Protein AF-A0A7S3B3Y3-F1 (afdb_monomer)

Solvent-accessible surface area (backbone atoms only — not comparable to full-atom values): 16981 Å² total; per-residue (Å²): 129,80,77,69,71,70,54,58,62,55,64,38,61,23,46,42,43,47,91,40,49,42,79,81,58,58,95,93,49,47,36,9,44,46,66,38,26,28,42,36,36,50,81,61,64,91,85,60,56,62,47,51,30,31,33,44,78,19,32,28,33,70,32,47,51,99,89,41,97,67,47,60,90,54,45,80,53,66,42,62,32,43,36,29,51,76,45,92,80,49,47,39,26,46,29,38,27,54,82,91,48,96,58,39,74,45,38,26,43,34,38,39,54,77,47,30,38,38,39,36,69,73,48,96,60,84,52,62,56,35,23,35,34,24,41,31,83,87,32,81,86,70,80,76,82,79,77,87,80,87,72,83,81,87,83,79,87,86,92,87,83,89,86,85,92,74,95,72,83,81,73,51,80,64,49,60,53,53,52,55,52,52,51,53,52,51,52,53,54,51,51,55,52,54,47,68,78,52,65,77,76,76,82,79,72,85,76,76,86,73,89,75,92,80,82,91,80,88,84,81,89,84,89,79,86,85,80,83,92,78,82,78,83,73,79,81,75,83,81,62,53,91,53,56,45,82,44,67,41,89,90,77,69,47,67,35,37,37,26,78,80,79,74,47,75,40,76,64,85,70,125

Mean predicted aligned error: 20.2 Å

Nearest PDB structures (foldseek):
  5vtj-assembly1_A  TM=9.424E-01  e=1.433E-01  Homo sapiens
  4gwt-assembly1_A  TM=9.833E-01  e=1.759E-01  Homo sapiens
  4gwv-assembly1_A  TM=9.848E-01  e=2.053E-01  Homo sapiens
  6svc-assembly1_A  TM=8.187E-01  e=2.275E-01  Homo sapiens
  1sa8-assembly1_A  TM=4.800E-01  e=4.254E+00  Rattus norvegicus

Structure (mmCIF, N/CA/C/O backbone):
data_AF-A0A7S3B3Y3-F1
#
_entry.id   AF-A0A7S3B3Y3-F1
#
loop_
_atom_site.group_PDB
_atom_site.id
_atom_site.type_symbol
_atom_site.label_atom_id
_atom_site.label_alt_id
_atom_site.label_comp_id
_atom_site.label_asym_id
_atom_site.label_entity_id
_atom_site.label_seq_id
_atom_site.pdbx_PDB_ins_code
_atom_site.Cartn_x
_atom_site.Cartn_y
_atom_site.Cartn_z
_atom_site.occupancy
_atom_site.B_iso_or_equiv
_atom_site.auth_seq_id
_atom_site.auth_comp_id
_atom_site.auth_asym_id
_atom_site.auth_atom_id
_atom_site.pdbx_PDB_model_num
ATOM 1 N N . SER A 1 1 ? 15.094 8.188 -21.372 1.00 47.34 1 SER A N 1
ATOM 2 C CA . SER A 1 1 ? 14.672 7.808 -20.009 1.00 47.34 1 SER A CA 1
ATOM 3 C C . SER A 1 1 ? 13.640 6.704 -20.104 1.00 47.34 1 SER A C 1
ATOM 5 O O . SER A 1 1 ? 12.660 6.925 -20.812 1.00 47.34 1 SER A O 1
ATOM 7 N N . PRO A 1 2 ? 13.841 5.529 -19.482 1.00 38.31 2 PRO A N 1
ATOM 8 C CA . PRO A 1 2 ? 12.788 4.519 -19.430 1.00 38.31 2 PRO A CA 1
ATOM 9 C C . PRO A 1 2 ? 11.542 5.127 -18.764 1.00 38.31 2 PRO A C 1
ATOM 11 O O . PRO A 1 2 ? 11.695 5.970 -17.872 1.00 38.31 2 PRO A O 1
ATOM 14 N N . PRO A 1 3 ? 10.323 4.772 -19.207 1.00 39.88 3 PRO A N 1
ATOM 15 C CA . PRO A 1 3 ? 9.118 5.246 -18.546 1.00 39.88 3 PRO A CA 1
ATOM 16 C C . PRO A 1 3 ? 9.179 4.792 -17.080 1.00 39.88 3 PRO A C 1
ATOM 18 O O . PRO A 1 3 ? 9.488 3.622 -16.837 1.00 39.88 3 PRO A O 1
ATOM 21 N N . PRO A 1 4 ? 8.951 5.686 -16.101 1.00 50.69 4 PRO A N 1
ATOM 22 C CA . PRO A 1 4 ? 8.932 5.283 -14.704 1.00 50.69 4 PRO A CA 1
ATOM 23 C C . PRO A 1 4 ? 7.863 4.201 -14.557 1.00 50.69 4 PRO A C 1
ATOM 25 O O . PRO A 1 4 ? 6.697 4.429 -14.891 1.00 50.69 4 PRO A O 1
ATOM 28 N N . SER A 1 5 ? 8.274 3.005 -14.131 1.00 43.38 5 SER A N 1
ATOM 29 C CA . SER A 1 5 ? 7.338 1.921 -13.852 1.00 43.38 5 SER A CA 1
ATOM 30 C C . SER A 1 5 ? 6.277 2.444 -12.888 1.00 43.38 5 SER A C 1
ATOM 32 O O . SER A 1 5 ? 6.640 3.132 -11.926 1.00 43.38 5 SER A O 1
ATOM 34 N N . PRO A 1 6 ? 4.989 2.123 -13.066 1.00 51.75 6 PRO A N 1
ATOM 35 C CA . PRO A 1 6 ? 4.071 2.312 -11.960 1.00 51.75 6 PRO A CA 1
ATOM 36 C C . PRO A 1 6 ? 4.599 1.503 -10.759 1.00 51.75 6 PRO A C 1
ATOM 38 O O . PRO A 1 6 ? 4.941 0.331 -10.892 1.00 51.75 6 PRO A O 1
ATOM 41 N N . TYR A 1 7 ? 4.730 2.146 -9.594 1.00 62.62 7 TYR A N 1
ATOM 42 C CA . TYR A 1 7 ? 5.255 1.518 -8.366 1.00 62.62 7 TYR A CA 1
ATOM 43 C C . TYR A 1 7 ? 4.351 0.394 -7.826 1.00 62.62 7 TYR A C 1
ATOM 45 O O . TYR A 1 7 ? 4.759 -0.384 -6.966 1.00 62.62 7 TYR A O 1
ATOM 53 N N . VAL A 1 8 ? 3.118 0.310 -8.328 1.00 67.38 8 VAL A N 1
ATOM 54 C CA . VAL A 1 8 ? 2.130 -0.722 -8.003 1.00 67.38 8 VAL A CA 1
ATOM 55 C C . VAL A 1 8 ? 2.126 -1.743 -9.130 1.00 67.38 8 VAL A C 1
ATOM 57 O O . VAL A 1 8 ? 2.139 -1.356 -10.294 1.00 67.38 8 VAL A O 1
ATOM 60 N N . SER A 1 9 ? 2.079 -3.038 -8.818 1.00 70.50 9 SER A N 1
ATOM 61 C CA . SER A 1 9 ? 1.984 -4.072 -9.855 1.00 70.50 9 SER A CA 1
ATOM 62 C C . SER A 1 9 ? 0.734 -3.848 -10.714 1.00 70.50 9 SER A C 1
ATOM 64 O O . SER A 1 9 ? -0.320 -3.486 -10.189 1.00 70.50 9 SER A O 1
ATOM 66 N N . ASN A 1 10 ? 0.837 -4.064 -12.028 1.00 68.56 10 ASN A N 1
ATOM 67 C CA . ASN A 1 10 ? -0.290 -3.952 -12.963 1.00 68.56 10 ASN A CA 1
ATOM 68 C C . ASN A 1 10 ? -1.408 -4.974 -12.691 1.00 68.56 10 ASN A C 1
ATOM 70 O O . ASN A 1 10 ? -2.532 -4.772 -13.138 1.00 68.56 10 ASN A O 1
ATOM 74 N N . GLN A 1 11 ? -1.096 -6.031 -11.938 1.00 72.12 11 GLN A N 1
ATOM 75 C CA . GLN A 1 11 ? -2.020 -6.924 -11.244 1.00 72.12 11 GLN A CA 1
ATOM 76 C C . GLN A 1 11 ? -1.332 -7.373 -9.949 1.00 72.12 11 GLN A C 1
ATOM 78 O O . GLN A 1 11 ? -0.274 -8.004 -9.986 1.00 72.12 11 GLN A O 1
ATOM 83 N N . GLY A 1 12 ? -1.873 -6.998 -8.792 1.00 78.94 12 GLY A N 1
ATOM 84 C CA . GLY A 1 12 ? -1.250 -7.284 -7.501 1.00 78.94 12 GLY A CA 1
ATOM 85 C C . GLY A 1 12 ? -2.286 -7.564 -6.427 1.00 78.94 12 GLY A C 1
ATOM 86 O O . GLY A 1 12 ? -3.292 -6.862 -6.336 1.00 78.94 12 GLY A O 1
ATOM 87 N N . VAL A 1 13 ? -2.025 -8.589 -5.617 1.00 86.75 13 VAL A N 1
ATOM 88 C CA . VAL A 1 13 ? -2.801 -8.899 -4.414 1.00 86.75 13 VAL A CA 1
ATOM 89 C C . VAL A 1 13 ? -1.938 -8.547 -3.212 1.00 86.75 13 VAL A C 1
ATOM 91 O O . VAL A 1 13 ? -0.878 -9.136 -2.994 1.00 86.75 13 VAL A O 1
ATOM 94 N N . TYR A 1 14 ? -2.390 -7.561 -2.447 1.00 87.69 14 TYR A N 1
ATOM 95 C CA . TYR A 1 14 ? -1.692 -7.035 -1.284 1.00 87.69 14 TYR A CA 1
ATOM 96 C C . TYR A 1 14 ? -2.458 -7.456 -0.024 1.00 87.69 14 TYR A C 1
ATOM 98 O O . TYR A 1 14 ? -3.462 -6.819 0.307 1.00 87.69 14 TYR A O 1
ATOM 106 N N . PRO A 1 15 ? -2.056 -8.536 0.669 1.00 85.44 15 PRO A N 1
ATOM 107 C CA . PRO A 1 15 ? -2.672 -8.921 1.932 1.00 85.44 15 PRO A CA 1
ATOM 108 C C . PRO A 1 15 ? -2.541 -7.812 2.975 1.00 85.44 15 PRO A C 1
ATOM 110 O O . PRO A 1 15 ? -1.454 -7.278 3.209 1.00 85.44 15 PRO A O 1
ATOM 113 N N . LEU A 1 16 ? -3.666 -7.486 3.605 1.00 83.06 16 LEU A N 1
ATOM 114 C CA . LEU A 1 16 ? -3.734 -6.612 4.765 1.00 83.06 16 LEU A CA 1
ATOM 115 C C . LEU A 1 16 ? -3.377 -7.434 5.998 1.00 83.06 16 LEU A C 1
ATOM 117 O O . LEU A 1 16 ? -3.895 -8.533 6.197 1.00 83.06 16 LEU A O 1
ATOM 121 N N . THR A 1 17 ? -2.491 -6.898 6.830 1.00 71.69 17 THR A N 1
ATOM 122 C CA . THR A 1 17 ? -2.091 -7.555 8.077 1.00 71.69 17 THR A CA 1
ATOM 123 C C . THR A 1 17 ? -2.557 -6.732 9.265 1.00 71.69 17 THR A C 1
ATOM 125 O O . THR A 1 17 ? -2.334 -5.524 9.307 1.00 71.69 17 THR A O 1
ATOM 128 N N . ALA A 1 18 ? -3.165 -7.391 10.255 1.00 68.12 18 ALA A N 1
ATOM 129 C CA . ALA A 1 18 ? -3.589 -6.737 11.493 1.00 68.12 18 ALA A CA 1
ATOM 130 C C . ALA A 1 18 ? -2.407 -6.093 12.246 1.00 68.12 18 ALA A C 1
ATOM 132 O O . ALA A 1 18 ? -2.559 -5.054 12.878 1.00 68.12 18 ALA A O 1
ATOM 133 N N . ALA A 1 19 ? -1.205 -6.670 12.120 1.00 61.81 19 ALA A N 1
ATOM 134 C CA . ALA A 1 19 ? 0.025 -6.154 12.724 1.00 61.81 19 ALA A CA 1
ATOM 135 C C . ALA A 1 19 ? 0.481 -4.791 12.162 1.00 61.81 19 ALA A C 1
ATOM 137 O O . ALA A 1 19 ? 1.322 -4.137 12.770 1.00 61.81 19 ALA A O 1
ATOM 138 N N . GLY A 1 20 ? -0.047 -4.373 11.008 1.00 62.28 20 GLY A N 1
ATOM 139 C CA . GLY A 1 20 ? 0.267 -3.090 10.380 1.00 62.28 20 GLY A CA 1
ATOM 140 C C . GLY A 1 20 ? -0.744 -1.982 10.669 1.00 62.28 20 GLY A C 1
ATOM 141 O O . GLY A 1 20 ? -0.596 -0.906 10.095 1.00 62.28 20 GLY A O 1
ATOM 142 N N . ALA A 1 21 ? -1.774 -2.240 11.484 1.00 66.00 21 ALA A N 1
ATOM 143 C CA . ALA A 1 21 ? -2.800 -1.251 11.782 1.00 66.00 21 ALA A CA 1
ATOM 144 C C . ALA A 1 21 ? -2.287 -0.220 12.801 1.00 66.00 21 ALA A C 1
ATOM 146 O O . ALA A 1 21 ? -1.850 -0.585 13.893 1.00 66.00 21 ALA A O 1
ATOM 147 N N . VAL A 1 22 ? -2.350 1.065 12.452 1.00 67.75 22 VAL A N 1
ATOM 148 C CA . VAL A 1 22 ? -2.014 2.176 13.350 1.00 67.75 22 VAL A CA 1
ATOM 149 C C . VAL A 1 22 ? -3.267 3.015 13.560 1.00 67.75 22 VAL A C 1
ATOM 151 O O . VAL A 1 22 ? -3.862 3.515 12.607 1.00 67.75 22 VAL A O 1
ATOM 154 N N . ASP A 1 23 ? -3.676 3.168 14.818 1.00 69.00 23 ASP A N 1
ATOM 155 C CA . ASP A 1 23 ? -4.745 4.096 15.174 1.00 69.00 23 ASP A CA 1
ATOM 156 C C . ASP A 1 23 ? -4.170 5.511 15.289 1.00 69.00 23 ASP A C 1
ATOM 158 O O . ASP A 1 23 ? -3.481 5.846 16.253 1.00 69.00 23 ASP A O 1
ATOM 162 N N . THR A 1 24 ? -4.413 6.329 14.269 1.00 66.88 24 THR A N 1
ATOM 163 C CA . THR A 1 24 ? -4.098 7.766 14.259 1.00 66.88 24 THR A CA 1
ATOM 164 C C . THR A 1 24 ? -5.341 8.629 14.476 1.00 66.88 24 THR A C 1
ATOM 166 O O . THR A 1 24 ? -5.288 9.851 14.311 1.00 66.88 24 THR A O 1
ATOM 169 N N . SER A 1 25 ? -6.473 8.014 14.835 1.00 64.44 25 SER A N 1
ATOM 170 C CA . SER A 1 25 ? -7.719 8.733 15.063 1.00 64.44 25 SER A CA 1
ATOM 171 C C . SER A 1 25 ? -7.649 9.592 16.332 1.00 64.44 25 SER A C 1
ATOM 173 O O . SER A 1 25 ? -6.763 9.455 17.179 1.00 64.44 25 SER A O 1
ATOM 175 N N . ALA A 1 26 ? -8.563 10.559 16.440 1.00 63.16 26 ALA A N 1
ATOM 176 C CA . ALA A 1 26 ? -8.639 11.421 17.615 1.00 63.16 26 ALA A CA 1
ATOM 177 C C . ALA A 1 26 ? -8.901 10.579 18.882 1.00 63.16 26 ALA A C 1
ATOM 179 O O . ALA A 1 26 ? -9.607 9.580 18.789 1.00 63.16 26 ALA A O 1
ATOM 180 N N . PRO A 1 27 ? -8.442 10.999 20.075 1.00 60.72 27 PRO A N 1
ATOM 181 C CA . PRO A 1 27 ? -8.565 10.217 21.316 1.00 60.72 27 PRO A CA 1
ATOM 182 C C . PRO A 1 27 ? -10.008 9.897 21.748 1.00 60.72 27 PRO A C 1
ATOM 184 O O . PRO A 1 27 ? -10.220 9.043 22.604 1.00 60.72 27 PRO A O 1
ATOM 187 N N . GLU A 1 28 ? -11.005 10.568 21.167 1.00 62.44 28 GLU A N 1
ATOM 188 C CA . GLU A 1 28 ? -12.433 10.308 21.408 1.00 62.44 28 GLU A CA 1
ATOM 189 C C . GLU A 1 28 ? -13.064 9.342 20.388 1.00 62.44 28 GLU A C 1
ATOM 191 O O . GLU A 1 28 ? -14.261 9.056 20.434 1.00 62.44 28 GLU A O 1
ATOM 196 N N . SER A 1 29 ? -12.264 8.827 19.458 1.00 62.75 29 SER A N 1
ATOM 197 C CA . SER A 1 29 ? -12.644 7.848 18.444 1.00 62.75 29 SER A CA 1
ATOM 198 C C . SER A 1 29 ? -11.685 6.663 18.491 1.00 62.75 29 SER A C 1
ATOM 200 O O . SER A 1 29 ? -10.529 6.804 18.861 1.00 62.75 29 SER A O 1
ATOM 202 N N . THR A 1 30 ? -12.179 5.481 18.142 1.00 67.56 30 THR A N 1
ATOM 203 C CA . THR A 1 30 ? -11.339 4.297 17.935 1.00 67.56 30 THR A CA 1
ATOM 204 C C . THR A 1 30 ? -11.633 3.813 16.530 1.00 67.56 30 THR A C 1
ATOM 206 O O . THR A 1 30 ? -12.791 3.515 16.215 1.00 67.56 30 THR A O 1
ATOM 209 N N . CYS A 1 31 ? -10.616 3.794 15.673 1.00 74.75 31 CYS A N 1
ATOM 210 C CA . CYS A 1 31 ? -10.763 3.308 14.306 1.00 74.75 31 CYS A CA 1
ATOM 211 C C . CYS A 1 31 ? -11.026 1.790 14.287 1.00 74.75 31 CYS A C 1
ATOM 213 O O . CYS A 1 31 ? -10.658 1.063 15.213 1.00 74.75 31 CYS A O 1
ATOM 215 N N . CYS A 1 32 ? -11.662 1.276 13.230 1.00 77.94 32 CYS A N 1
ATOM 216 C CA . CYS A 1 32 ? -11.808 -0.166 13.054 1.00 77.94 32 CYS A CA 1
ATOM 217 C C . CYS A 1 32 ? -10.457 -0.776 12.684 1.00 77.94 32 CYS A C 1
ATOM 219 O O . CYS A 1 32 ? -9.898 -0.485 11.620 1.00 77.94 32 CYS A O 1
ATOM 221 N N . SER A 1 33 ? -9.970 -1.685 13.522 1.00 78.25 33 SER A N 1
ATOM 222 C CA . SER A 1 33 ? -8.775 -2.458 13.204 1.00 78.25 33 SER A CA 1
ATOM 223 C C . SER A 1 33 ? -9.095 -3.458 12.099 1.00 78.25 33 SER A C 1
ATOM 225 O O . SER A 1 33 ? -10.038 -4.245 12.222 1.00 78.25 33 SER A O 1
ATOM 227 N N . LEU A 1 34 ? -8.304 -3.433 11.026 1.00 81.81 34 LEU A N 1
ATOM 228 C CA . LEU A 1 34 ? -8.335 -4.455 9.982 1.00 81.81 34 LEU A CA 1
ATOM 229 C C . LEU A 1 34 ? -7.966 -5.811 10.586 1.00 81.81 34 LEU A C 1
ATOM 231 O O . LEU A 1 34 ? -6.856 -5.997 11.081 1.00 81.81 34 LEU A O 1
ATOM 235 N N . THR A 1 35 ? -8.890 -6.763 10.527 1.00 81.75 35 THR A N 1
ATOM 236 C CA . THR A 1 35 ? -8.670 -8.129 11.010 1.00 81.75 35 THR A CA 1
ATOM 237 C C . THR A 1 35 ? -8.107 -9.008 9.896 1.00 81.75 35 THR A C 1
ATOM 239 O O . THR A 1 35 ? -7.177 -9.780 10.123 1.00 81.75 35 THR A O 1
ATOM 242 N N . SER A 1 36 ? -8.638 -8.871 8.681 1.00 85.62 36 SER A N 1
ATOM 243 C CA . SER A 1 36 ? -8.203 -9.613 7.495 1.00 85.62 36 SER A CA 1
ATOM 244 C C . SER A 1 36 ? -8.521 -8.837 6.224 1.00 85.62 36 SER A C 1
ATOM 246 O O . SER A 1 36 ? -9.307 -7.890 6.251 1.00 85.62 36 SER A O 1
ATOM 248 N N . GLY A 1 37 ? -7.957 -9.276 5.101 1.00 87.62 37 GLY A N 1
ATOM 249 C CA . GLY A 1 37 ? -8.374 -8.846 3.772 1.00 87.62 37 GLY A CA 1
ATOM 250 C C . GLY A 1 37 ? -7.226 -8.749 2.792 1.00 87.62 37 GLY A C 1
ATOM 251 O O . GLY A 1 37 ? -6.059 -8.906 3.144 1.00 87.62 37 GLY A O 1
ATOM 252 N N . THR A 1 38 ? -7.562 -8.449 1.547 1.00 89.00 38 THR A N 1
ATOM 253 C CA . THR A 1 38 ? -6.586 -8.135 0.509 1.00 89.00 38 THR A CA 1
ATOM 254 C C . THR A 1 38 ? -7.015 -6.885 -0.243 1.00 89.00 38 THR A C 1
ATOM 256 O O . THR A 1 38 ? -8.205 -6.647 -0.455 1.00 89.00 38 THR A O 1
ATOM 259 N N . VAL A 1 39 ? -6.041 -6.075 -0.649 1.00 89.94 39 VAL A N 1
ATOM 260 C CA . VAL A 1 39 ? -6.236 -5.065 -1.687 1.00 89.94 39 VAL A CA 1
ATOM 261 C C . VAL A 1 39 ? -5.851 -5.715 -3.006 1.00 89.94 39 VAL A C 1
ATOM 263 O O . VAL A 1 39 ? -4.680 -6.019 -3.239 1.00 89.94 39 VAL A O 1
ATOM 266 N N . GLN A 1 40 ? -6.837 -5.952 -3.858 1.00 91.31 40 GLN A N 1
ATOM 267 C CA . GLN A 1 40 ? -6.645 -6.452 -5.209 1.00 91.31 40 GLN A CA 1
ATOM 268 C C . GLN A 1 40 ? -6.642 -5.274 -6.177 1.00 91.31 40 GLN A C 1
ATOM 270 O O . GLN A 1 40 ? -7.624 -4.545 -6.275 1.00 91.31 40 GLN A O 1
ATOM 275 N N . VAL A 1 41 ? -5.539 -5.079 -6.891 1.00 90.00 41 VAL A N 1
ATOM 276 C CA . VAL A 1 41 ? -5.434 -4.059 -7.940 1.00 90.00 41 VAL A CA 1
ATOM 277 C C . VAL A 1 41 ? -5.892 -4.675 -9.259 1.00 90.00 41 VAL A C 1
ATOM 279 O O . VAL A 1 41 ? -5.339 -5.692 -9.687 1.00 90.00 41 VAL A O 1
ATOM 282 N N . ASP A 1 42 ? -6.913 -4.079 -9.879 1.00 88.56 42 ASP A N 1
ATOM 283 C CA . ASP A 1 42 ? -7.442 -4.530 -11.167 1.00 88.56 42 ASP A CA 1
ATOM 284 C C . ASP A 1 42 ? -6.426 -4.243 -12.286 1.00 88.56 42 ASP A C 1
ATOM 286 O O . ASP A 1 42 ? -5.577 -3.359 -12.170 1.00 88.56 42 ASP A O 1
ATOM 290 N N . ALA A 1 43 ? -6.525 -4.980 -13.396 1.00 85.56 43 ALA A N 1
ATOM 291 C CA . ALA A 1 43 ? -5.662 -4.760 -14.554 1.00 85.56 43 ALA A CA 1
ATOM 292 C C . ALA A 1 43 ? -5.787 -3.320 -15.074 1.00 85.56 43 ALA A C 1
ATOM 294 O O . ALA A 1 43 ? -6.895 -2.834 -15.308 1.00 85.56 43 ALA A O 1
ATOM 295 N N . TYR A 1 44 ? -4.658 -2.659 -15.324 1.00 84.56 44 TYR A N 1
ATOM 296 C CA . TYR A 1 44 ? -4.635 -1.317 -15.901 1.00 84.56 44 TYR A CA 1
ATOM 297 C C . TYR A 1 44 ? -3.515 -1.154 -16.939 1.00 84.56 44 TYR A C 1
ATOM 299 O O . TYR A 1 44 ? -2.541 -1.908 -16.969 1.00 84.56 44 TYR A O 1
ATOM 307 N N . MET A 1 45 ? -3.660 -0.162 -17.822 1.00 81.69 45 MET A N 1
ATOM 308 C CA . MET A 1 45 ? -2.653 0.162 -18.839 1.00 81.69 45 MET A CA 1
ATOM 309 C C . MET A 1 45 ? -1.481 0.930 -18.217 1.00 81.69 45 MET A C 1
ATOM 311 O O . MET A 1 45 ? -1.701 1.872 -17.455 1.00 81.69 45 MET A O 1
ATOM 315 N N . MET A 1 46 ? -0.237 0.585 -18.568 1.00 77.75 46 MET A N 1
ATOM 316 C CA . MET A 1 46 ? 0.934 1.327 -18.080 1.00 77.75 46 MET A CA 1
ATOM 317 C C . MET A 1 46 ? 0.806 2.829 -18.372 1.00 77.75 46 MET A C 1
ATOM 319 O O . MET A 1 46 ? 0.455 3.228 -19.480 1.00 77.75 46 MET A O 1
ATOM 323 N N . GLY A 1 47 ? 1.099 3.655 -17.365 1.00 76.00 47 GLY A N 1
ATOM 324 C CA . GLY A 1 47 ? 0.959 5.113 -17.442 1.00 76.00 47 GLY A CA 1
ATOM 325 C C . GLY A 1 47 ? -0.427 5.654 -17.064 1.00 76.00 47 GLY A C 1
ATOM 326 O O . GLY A 1 47 ? -0.608 6.875 -17.067 1.00 76.00 47 GLY A O 1
ATOM 327 N N . ALA A 1 48 ? -1.389 4.793 -16.707 1.00 82.50 48 ALA A N 1
ATOM 328 C CA . ALA A 1 48 ? -2.678 5.228 -16.176 1.00 82.50 48 ALA A CA 1
ATOM 329 C C . ALA A 1 48 ? -2.497 6.087 -14.913 1.00 82.50 48 ALA A C 1
ATOM 331 O O . ALA A 1 48 ? -1.828 5.687 -13.962 1.00 82.50 48 ALA A O 1
ATOM 332 N N . GLN A 1 49 ? -3.117 7.270 -14.905 1.00 86.44 49 GLN A N 1
ATOM 333 C CA . GLN A 1 49 ? -3.120 8.166 -13.741 1.00 86.44 49 GLN A CA 1
ATOM 334 C C . GLN A 1 49 ? -4.128 7.730 -12.678 1.00 86.44 49 GLN A C 1
ATOM 336 O O . GLN A 1 49 ? -3.970 8.054 -11.506 1.00 86.44 49 GLN A O 1
ATOM 341 N N . THR A 1 50 ? -5.145 6.976 -13.087 1.00 89.50 50 THR A N 1
ATOM 342 C CA . THR A 1 50 ? -6.184 6.447 -12.212 1.00 89.50 50 THR A CA 1
ATOM 343 C C . THR A 1 50 ? -6.293 4.949 -12.435 1.00 89.50 50 THR A C 1
ATOM 345 O O . THR A 1 50 ? -6.398 4.494 -13.574 1.00 89.50 50 THR A O 1
ATOM 348 N N . ILE A 1 51 ? -6.275 4.192 -11.344 1.00 90.19 51 ILE A N 1
ATOM 349 C CA . ILE A 1 51 ? -6.417 2.739 -11.327 1.00 90.19 51 ILE A CA 1
ATOM 350 C C . ILE A 1 51 ? -7.535 2.355 -10.360 1.00 90.19 51 ILE A C 1
ATOM 352 O O . ILE A 1 51 ? -7.839 3.081 -9.410 1.00 90.19 51 ILE A O 1
ATOM 356 N N . THR A 1 52 ? -8.162 1.212 -10.614 1.00 90.25 52 THR A N 1
ATOM 357 C CA . THR A 1 52 ? -9.187 0.664 -9.721 1.00 90.25 52 THR A CA 1
ATOM 358 C C . THR A 1 52 ? -8.574 -0.459 -8.898 1.00 90.25 52 THR A C 1
ATOM 360 O O . THR A 1 52 ? -7.864 -1.313 -9.424 1.00 90.25 52 THR A O 1
ATOM 363 N N . ALA A 1 53 ? -8.842 -0.445 -7.601 1.00 91.56 53 ALA A N 1
ATOM 364 C CA . ALA A 1 53 ? -8.541 -1.527 -6.685 1.00 91.56 53 ALA A CA 1
ATOM 365 C C . ALA A 1 5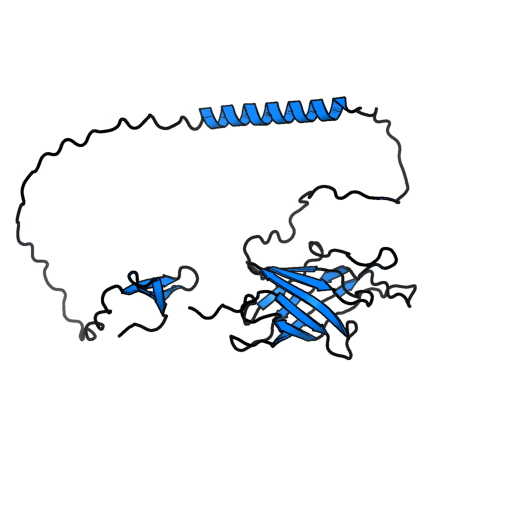3 ? -9.821 -1.957 -5.963 1.00 91.56 53 ALA A C 1
ATOM 367 O O . ALA A 1 53 ? -10.845 -1.273 -5.996 1.00 91.56 53 ALA A O 1
ATOM 368 N N . ARG A 1 54 ? -9.782 -3.114 -5.315 1.00 90.81 54 ARG A N 1
ATOM 369 C CA . ARG A 1 54 ? -10.898 -3.681 -4.564 1.00 90.81 54 ARG A CA 1
ATOM 370 C C . ARG A 1 54 ? -10.386 -4.213 -3.247 1.00 90.81 54 ARG A C 1
ATOM 372 O O . ARG A 1 54 ? -9.344 -4.860 -3.198 1.00 90.81 54 ARG A O 1
ATOM 379 N N . LEU A 1 55 ? -11.142 -3.959 -2.192 1.00 89.62 55 LEU A N 1
ATOM 380 C CA . LEU A 1 55 ? -10.986 -4.692 -0.949 1.00 89.62 55 LEU A CA 1
ATOM 381 C C . LEU A 1 55 ? -11.736 -6.017 -1.092 1.00 89.62 55 LEU A C 1
ATOM 383 O O . LEU A 1 55 ? -12.920 -6.022 -1.428 1.00 89.62 55 LEU A O 1
ATOM 387 N N . VAL A 1 56 ? -11.031 -7.128 -0.890 1.00 90.25 56 VAL A N 1
ATOM 388 C CA . VAL A 1 56 ? -11.570 -8.488 -1.013 1.00 90.25 56 VAL A CA 1
ATOM 389 C C . VAL A 1 56 ? -11.348 -9.229 0.295 1.00 90.25 56 VAL A C 1
ATOM 391 O O . VAL A 1 56 ? -10.248 -9.195 0.854 1.00 90.25 56 VAL A O 1
ATOM 394 N N . ASP A 1 57 ? -12.415 -9.856 0.789 1.00 89.69 57 ASP A N 1
ATOM 395 C CA . ASP A 1 57 ? -12.505 -10.522 2.094 1.00 89.69 57 ASP A CA 1
ATOM 396 C C . ASP A 1 57 ? -11.968 -9.666 3.250 1.00 89.69 57 ASP A C 1
ATOM 398 O O . ASP A 1 57 ? -11.393 -10.153 4.231 1.00 89.69 57 ASP A O 1
ATOM 402 N N . ALA A 1 58 ? -12.150 -8.352 3.108 1.00 87.62 58 ALA A N 1
ATOM 403 C CA . ALA A 1 58 ? -11.687 -7.375 4.065 1.00 87.62 58 ALA A CA 1
ATOM 404 C C . ALA A 1 58 ? -12.681 -7.286 5.216 1.00 87.62 58 ALA A C 1
ATOM 406 O O . ALA A 1 58 ? -13.861 -6.988 5.016 1.00 87.62 58 ALA A O 1
ATOM 407 N N . THR A 1 59 ? -12.199 -7.549 6.425 1.00 86.56 59 THR A N 1
ATOM 408 C CA . THR A 1 59 ? -12.992 -7.449 7.646 1.00 86.56 59 THR A CA 1
ATOM 409 C C . THR A 1 59 ? -12.306 -6.513 8.619 1.00 86.56 59 THR A C 1
ATOM 411 O O . THR A 1 59 ? -11.079 -6.509 8.743 1.00 86.56 59 THR A O 1
ATOM 414 N N . ALA A 1 60 ? -13.099 -5.702 9.306 1.00 82.62 60 ALA A N 1
ATOM 415 C CA . ALA A 1 60 ? -12.610 -4.883 10.399 1.00 82.62 60 ALA A CA 1
ATOM 416 C C . ALA A 1 60 ? -13.509 -5.031 11.621 1.00 82.62 60 ALA A C 1
ATOM 418 O O . ALA A 1 60 ? -14.711 -5.266 11.506 1.00 82.62 60 ALA A O 1
ATOM 419 N N . SER A 1 61 ? -12.910 -4.912 12.799 1.00 79.19 61 SER A N 1
ATOM 420 C CA . SER A 1 61 ? -13.581 -5.094 14.086 1.00 79.19 61 SER A CA 1
ATOM 421 C C . SER A 1 61 ? -13.277 -3.924 15.023 1.00 79.19 61 SER A C 1
ATOM 423 O O . SER A 1 61 ? -12.373 -3.127 14.767 1.00 79.19 61 SER A O 1
ATOM 425 N N . GLY A 1 62 ? -14.071 -3.779 16.088 1.00 72.44 62 GLY A N 1
ATOM 426 C CA . GLY A 1 62 ? -13.894 -2.698 17.070 1.00 72.44 62 GLY A CA 1
ATOM 427 C C . GLY A 1 62 ? -14.347 -1.310 16.598 1.00 72.44 62 GLY A C 1
ATOM 428 O O . GLY A 1 62 ? -13.970 -0.307 17.191 1.00 72.44 62 GLY A O 1
ATOM 429 N N . CYS A 1 63 ? -15.170 -1.243 15.551 1.00 67.06 63 CYS A N 1
ATOM 430 C CA . CYS A 1 63 ? -15.627 -0.006 14.921 1.00 67.06 63 CYS A CA 1
ATOM 431 C C . CYS A 1 63 ? -16.472 0.896 15.829 1.00 67.06 63 CYS A C 1
ATOM 433 O O . CYS A 1 63 ? -17.635 0.583 16.063 1.00 67.06 63 CYS A O 1
ATOM 435 N N . ARG A 1 64 ? -15.987 2.069 16.250 1.00 58.94 64 ARG A N 1
ATOM 436 C CA . ARG A 1 64 ? -16.856 3.087 16.869 1.00 58.94 64 ARG A CA 1
ATOM 437 C C . ARG A 1 64 ? -17.174 4.198 15.875 1.00 58.94 64 ARG A C 1
ATOM 439 O O . ARG A 1 64 ? -16.304 4.975 15.512 1.00 58.94 64 ARG A O 1
ATOM 446 N N . THR A 1 65 ? -18.436 4.306 15.465 1.00 53.94 65 THR A N 1
ATOM 447 C CA . THR A 1 65 ? -18.940 5.526 14.813 1.00 53.94 65 THR A CA 1
ATOM 448 C C . THR A 1 65 ? -19.459 6.477 15.889 1.00 53.94 65 THR A C 1
ATOM 450 O O . THR A 1 65 ? -20.159 6.021 16.791 1.00 53.94 65 THR A O 1
ATOM 453 N N . THR A 1 66 ? -19.205 7.784 15.782 1.00 50.53 66 THR A N 1
ATOM 454 C CA . THR A 1 66 ? -19.698 8.824 16.717 1.00 50.53 66 THR A CA 1
ATOM 455 C C . THR A 1 66 ? -21.186 8.777 17.045 1.00 50.53 66 THR A C 1
ATOM 457 O O . THR A 1 66 ? -21.598 9.301 18.075 1.00 50.53 66 THR A O 1
ATOM 460 N N . THR A 1 67 ? -22.008 8.176 16.190 1.00 52.12 67 THR A N 1
ATOM 461 C CA . THR A 1 67 ? -23.463 8.102 16.358 1.00 52.12 67 THR A CA 1
ATOM 462 C C . THR A 1 67 ? -23.968 6.774 16.923 1.00 52.12 67 THR A C 1
ATOM 464 O O . THR A 1 67 ? -25.152 6.683 17.242 1.00 52.12 67 THR A O 1
ATOM 467 N N . ALA A 1 68 ? -23.112 5.759 17.091 1.00 46.31 68 ALA A N 1
ATOM 468 C CA . ALA A 1 68 ? -23.511 4.443 17.592 1.00 46.31 68 ALA A CA 1
ATOM 469 C C . ALA A 1 68 ? -22.685 4.059 18.835 1.00 46.31 68 ALA A C 1
ATOM 471 O O . ALA A 1 68 ? -21.485 3.805 18.719 1.00 46.31 68 ALA A O 1
ATOM 472 N N . PRO A 1 69 ? -23.299 3.980 20.033 1.00 52.41 69 PRO A N 1
ATOM 473 C CA . PRO A 1 69 ? -22.597 3.598 21.263 1.00 52.41 69 PRO A CA 1
ATOM 474 C C . PRO A 1 69 ? -22.150 2.128 21.265 1.00 52.41 69 PRO A C 1
ATOM 476 O O . PRO A 1 69 ? -21.312 1.733 22.076 1.00 52.41 69 PRO A O 1
ATOM 479 N N . THR A 1 70 ? -22.699 1.314 20.363 1.00 50.97 70 THR A N 1
ATOM 480 C CA . THR A 1 70 ? -22.395 -0.108 20.216 1.00 50.97 70 THR A CA 1
ATOM 481 C C . THR A 1 70 ? -21.761 -0.325 18.849 1.00 50.97 70 THR A C 1
ATOM 483 O O . THR A 1 70 ? -22.416 -0.190 17.817 1.00 50.97 70 THR A O 1
ATOM 486 N N . ALA A 1 71 ? -20.462 -0.613 18.854 1.00 53.34 71 ALA A N 1
ATOM 487 C CA . ALA A 1 71 ? -19.723 -1.009 17.667 1.00 53.34 71 ALA A CA 1
ATOM 488 C C . ALA A 1 71 ? -20.366 -2.262 17.044 1.00 53.34 71 ALA A C 1
ATOM 490 O O . ALA A 1 71 ? -20.634 -3.204 17.793 1.00 53.34 71 ALA A O 1
ATOM 491 N N . PRO A 1 72 ? -20.616 -2.323 15.724 1.00 57.03 72 PRO A N 1
ATOM 492 C CA . PRO A 1 72 ? -21.039 -3.567 15.092 1.00 57.03 72 PRO A CA 1
ATOM 493 C C . PRO A 1 72 ? -19.991 -4.671 15.303 1.00 57.03 72 PRO A C 1
ATOM 495 O O . PRO A 1 72 ? -18.781 -4.432 15.221 1.00 57.03 72 PRO A O 1
ATOM 498 N N . GLU A 1 73 ? -20.473 -5.888 15.567 1.00 67.12 73 GLU A N 1
ATOM 499 C CA . GLU A 1 73 ? -19.676 -7.112 15.658 1.00 67.12 73 GLU A CA 1
ATOM 500 C C . GLU A 1 73 ? -19.127 -7.463 14.271 1.00 67.12 73 GLU A C 1
ATOM 502 O O . GLU A 1 73 ? -19.692 -8.265 13.543 1.00 67.12 73 GLU A O 1
ATOM 507 N N . THR A 1 74 ? -18.001 -6.857 13.901 1.00 74.69 74 THR A N 1
ATOM 508 C CA . THR A 1 74 ? -17.311 -7.075 12.619 1.00 74.69 74 THR A CA 1
ATOM 509 C C . THR A 1 74 ? -18.049 -6.503 11.404 1.00 74.69 74 THR A C 1
ATOM 511 O O . THR A 1 74 ? -19.235 -6.723 11.179 1.00 74.69 74 THR A O 1
ATOM 514 N N . VAL A 1 75 ? -17.320 -5.770 10.566 1.00 81.31 75 VAL A N 1
ATOM 515 C CA . VAL A 1 75 ? -17.850 -5.161 9.346 1.00 81.31 75 VAL A CA 1
ATOM 516 C C . VAL A 1 75 ? -17.076 -5.675 8.137 1.00 81.31 75 VAL A C 1
ATOM 518 O O . VAL A 1 75 ? -15.845 -5.689 8.142 1.00 81.31 75 VAL A O 1
ATOM 521 N N . SER A 1 76 ? -17.799 -6.087 7.092 1.00 85.38 76 SER A N 1
ATOM 522 C CA . SER A 1 76 ? -17.206 -6.432 5.797 1.00 85.38 76 SER A CA 1
ATOM 523 C C . SER A 1 76 ? -16.992 -5.175 4.955 1.00 85.38 76 SER A C 1
ATOM 525 O O . SER A 1 76 ? -17.918 -4.398 4.734 1.00 85.38 76 SER A O 1
ATOM 527 N N . LEU A 1 77 ? -15.766 -4.998 4.467 1.00 85.31 77 LEU A N 1
ATOM 528 C CA . LEU A 1 77 ? -15.288 -3.842 3.705 1.00 85.31 77 LEU A CA 1
ATOM 529 C C . LEU A 1 77 ? -15.138 -4.156 2.211 1.00 85.31 77 LEU A C 1
ATOM 531 O O . LEU A 1 77 ? -14.355 -3.505 1.524 1.00 85.31 77 LEU A O 1
ATOM 535 N N . ASN A 1 78 ? -15.867 -5.150 1.702 1.00 88.19 78 ASN A N 1
ATOM 536 C CA . ASN A 1 78 ? -15.758 -5.625 0.322 1.00 88.19 78 ASN A CA 1
ATOM 537 C C . ASN A 1 78 ? -16.339 -4.614 -0.680 1.00 88.19 78 ASN A C 1
ATOM 539 O O . ASN A 1 78 ? -17.481 -4.738 -1.122 1.00 88.19 78 ASN A O 1
ATOM 543 N N . GLN A 1 79 ? -15.561 -3.589 -1.026 1.00 88.31 79 GLN A N 1
ATOM 544 C CA . GLN A 1 79 ? -15.991 -2.486 -1.885 1.00 88.31 79 GLN A CA 1
ATOM 545 C C . GLN A 1 79 ? -14.849 -1.990 -2.794 1.00 88.31 79 GLN A C 1
ATOM 547 O O . GLN A 1 79 ? -13.669 -2.190 -2.481 1.00 88.31 79 GLN A O 1
ATOM 552 N N . PRO A 1 80 ? -15.177 -1.361 -3.938 1.00 89.56 80 PRO A N 1
ATOM 553 C CA . PRO A 1 80 ? -14.175 -0.792 -4.831 1.00 89.56 80 PRO A CA 1
ATOM 554 C C . PRO A 1 80 ? -13.477 0.426 -4.212 1.00 89.56 80 PRO A C 1
ATOM 556 O O . PRO A 1 80 ? -14.027 1.130 -3.366 1.00 89.56 80 PRO A O 1
ATOM 559 N N . LEU A 1 81 ? -12.269 0.688 -4.695 1.00 89.56 81 LEU A N 1
ATOM 560 C CA . LEU A 1 81 ? -11.413 1.803 -4.327 1.00 89.56 81 LEU A CA 1
ATOM 561 C C . LEU A 1 81 ? -10.819 2.408 -5.601 1.00 89.56 81 LEU A C 1
ATOM 563 O O . LEU A 1 81 ? -10.146 1.723 -6.369 1.00 89.56 81 LEU A O 1
ATOM 567 N N . THR A 1 82 ? -11.034 3.700 -5.820 1.00 90.94 82 THR A N 1
ATOM 568 C CA . THR A 1 82 ? -10.434 4.409 -6.953 1.00 90.94 82 THR A CA 1
ATOM 569 C C . THR A 1 82 ? -9.152 5.077 -6.488 1.00 90.94 82 THR A C 1
ATOM 571 O O . THR A 1 82 ? -9.214 5.975 -5.656 1.00 90.94 82 THR A O 1
ATOM 574 N N . MET A 1 83 ? -8.003 4.669 -7.024 1.00 89.88 83 MET A N 1
ATOM 575 C CA . MET A 1 83 ? -6.689 5.224 -6.689 1.00 89.88 83 MET A CA 1
ATOM 576 C C . MET A 1 83 ? -6.204 6.139 -7.814 1.00 89.88 83 MET A C 1
ATOM 578 O O . MET A 1 83 ? -6.143 5.728 -8.968 1.00 89.88 83 MET A O 1
ATOM 582 N N . THR A 1 84 ? -5.826 7.370 -7.487 1.00 90.50 84 THR A N 1
ATOM 583 C CA . THR A 1 84 ? -5.343 8.373 -8.446 1.00 90.50 84 THR A CA 1
ATOM 584 C C . THR A 1 84 ? -3.952 8.844 -8.054 1.00 90.50 84 THR A C 1
ATOM 586 O O . THR A 1 84 ? -3.743 9.242 -6.912 1.00 90.50 84 THR A O 1
ATOM 589 N N . LEU A 1 85 ? -2.999 8.812 -8.984 1.00 87.25 85 LEU A N 1
ATOM 590 C CA . LEU A 1 85 ? -1.641 9.312 -8.778 1.00 87.25 85 LEU A CA 1
ATOM 591 C C . LEU A 1 85 ? -1.657 10.794 -8.399 1.00 87.25 85 LEU A C 1
ATOM 593 O O . LEU A 1 85 ? -2.329 11.606 -9.031 1.00 87.25 85 LEU A O 1
ATOM 597 N N . THR A 1 86 ? -0.867 11.163 -7.392 1.00 85.00 86 THR A N 1
ATOM 598 C CA . THR A 1 86 ? -0.733 12.573 -6.992 1.00 85.00 86 THR A CA 1
ATOM 599 C C . THR A 1 86 ? 0.116 13.376 -7.974 1.00 85.00 86 THR A C 1
ATOM 601 O O . THR A 1 86 ? -0.016 14.593 -8.053 1.00 85.00 86 THR A O 1
ATOM 604 N N . ALA A 1 87 ? 1.022 12.705 -8.689 1.00 81.12 87 ALA A N 1
ATOM 605 C CA . ALA A 1 87 ? 1.846 13.264 -9.751 1.00 81.12 87 ALA A CA 1
ATOM 606 C C . ALA A 1 87 ? 2.365 12.132 -10.651 1.00 81.12 87 ALA A C 1
ATOM 608 O O . ALA A 1 87 ? 2.599 11.015 -10.184 1.00 81.12 87 ALA A O 1
ATOM 609 N N . ALA A 1 88 ? 2.593 12.420 -11.933 1.00 72.38 88 ALA A N 1
ATOM 610 C CA . ALA A 1 88 ? 3.169 11.446 -12.853 1.00 72.38 88 ALA A CA 1
ATOM 611 C C . ALA A 1 88 ? 4.565 11.001 -12.374 1.00 72.38 88 ALA A C 1
ATOM 613 O O . ALA A 1 88 ? 5.409 11.830 -12.039 1.00 72.38 88 ALA A O 1
ATOM 614 N N . GLY A 1 89 ? 4.801 9.687 -12.336 1.00 70.00 89 GLY A N 1
ATOM 615 C CA . GLY A 1 89 ? 6.055 9.109 -11.841 1.00 70.00 89 GLY A CA 1
ATOM 616 C C . GLY A 1 89 ? 6.206 9.108 -10.314 1.00 70.00 89 GLY A C 1
ATOM 617 O O . GLY A 1 89 ? 7.266 8.718 -9.826 1.00 70.00 89 GLY A O 1
ATOM 618 N N . SER A 1 90 ? 5.182 9.519 -9.554 1.00 80.44 90 SER A N 1
ATOM 619 C CA . SER A 1 90 ? 5.175 9.369 -8.098 1.00 80.44 90 SER A CA 1
ATOM 620 C C . SER A 1 90 ? 4.801 7.943 -7.682 1.00 80.44 90 SER A C 1
ATOM 622 O O . SER A 1 90 ? 4.235 7.158 -8.443 1.00 80.44 90 SER A O 1
ATOM 624 N N . ASN A 1 91 ? 5.104 7.621 -6.429 1.00 81.69 91 ASN A N 1
ATOM 625 C CA . ASN A 1 91 ? 4.659 6.413 -5.749 1.00 81.69 91 ASN A CA 1
ATOM 626 C C . ASN A 1 91 ? 3.483 6.672 -4.789 1.00 81.69 91 ASN A C 1
ATOM 628 O O . ASN A 1 91 ? 3.183 5.840 -3.931 1.00 81.69 91 ASN A O 1
ATOM 632 N N . LYS A 1 92 ? 2.846 7.843 -4.918 1.00 87.50 92 LYS A N 1
ATOM 633 C CA . LYS A 1 92 ? 1.794 8.334 -4.029 1.00 87.50 92 LYS A CA 1
ATOM 634 C C . LYS A 1 92 ? 0.476 8.430 -4.781 1.00 87.50 92 LYS A C 1
ATOM 636 O O . LYS A 1 92 ? 0.399 9.008 -5.864 1.00 87.50 92 LYS A O 1
ATOM 641 N N . TYR A 1 93 ? -0.565 7.911 -4.156 1.00 90.75 93 TYR A N 1
ATOM 642 C CA . TYR A 1 93 ? -1.917 7.858 -4.673 1.00 90.75 93 TYR A CA 1
ATOM 643 C C . TYR A 1 93 ? -2.863 8.487 -3.656 1.00 90.75 93 TYR A C 1
ATOM 645 O O . TYR A 1 93 ? -2.717 8.286 -2.454 1.00 90.75 93 TYR A O 1
ATOM 653 N N . VAL A 1 94 ? -3.863 9.211 -4.138 1.00 91.12 94 VAL A N 1
ATOM 654 C CA . VAL A 1 94 ? -5.068 9.518 -3.372 1.00 91.12 94 VAL A CA 1
ATOM 655 C C . VAL A 1 94 ? -6.113 8.497 -3.770 1.00 91.12 94 VAL A C 1
ATOM 657 O O . VAL A 1 94 ? -6.432 8.347 -4.949 1.00 91.12 94 VAL A O 1
ATOM 660 N N . ALA A 1 95 ? -6.633 7.785 -2.788 1.00 90.44 95 ALA A N 1
ATOM 661 C CA . ALA A 1 95 ? -7.666 6.800 -2.973 1.00 90.44 95 ALA A CA 1
ATOM 662 C C . ALA A 1 95 ? -8.988 7.304 -2.398 1.00 90.44 95 ALA A C 1
ATOM 664 O O . ALA A 1 95 ? -9.035 7.826 -1.286 1.00 90.44 95 ALA A O 1
ATOM 665 N N . MET A 1 96 ? -10.061 7.153 -3.167 1.00 87.44 96 MET A N 1
ATOM 666 C CA . MET A 1 96 ? -11.417 7.467 -2.731 1.00 87.44 96 MET A CA 1
ATOM 667 C C . MET A 1 96 ? -12.297 6.237 -2.864 1.00 87.44 96 MET A C 1
ATOM 669 O O . MET A 1 96 ? -12.277 5.540 -3.882 1.00 87.44 96 MET A O 1
ATOM 673 N N . VAL A 1 97 ? -13.100 5.998 -1.835 1.00 85.38 97 VAL A N 1
ATOM 674 C CA . VAL A 1 97 ? -14.135 4.969 -1.868 1.00 85.38 97 VAL A CA 1
ATOM 675 C C . VAL A 1 97 ? -15.381 5.559 -2.539 1.00 85.38 97 VAL A C 1
ATOM 677 O O . VAL A 1 97 ? -15.879 6.594 -2.077 1.00 85.38 97 VAL A O 1
ATOM 680 N N . PRO A 1 98 ? -15.900 4.933 -3.612 1.00 83.00 98 PRO A N 1
ATOM 681 C CA . PRO A 1 98 ? -17.113 5.381 -4.285 1.00 83.00 98 PRO A CA 1
ATOM 682 C C . PRO A 1 98 ? -18.322 5.451 -3.343 1.00 83.00 98 PRO A C 1
ATOM 684 O O . PRO A 1 98 ? -18.378 4.792 -2.302 1.00 83.00 98 PRO A O 1
ATOM 687 N N . ALA A 1 99 ? -19.318 6.248 -3.724 1.00 79.31 99 ALA A N 1
ATOM 688 C CA . ALA A 1 99 ? -20.557 6.366 -2.964 1.00 79.31 99 ALA A CA 1
ATOM 689 C C . ALA A 1 99 ? -21.289 5.013 -2.836 1.00 79.31 99 ALA A C 1
ATOM 691 O O . ALA A 1 99 ? -21.242 4.185 -3.745 1.00 79.31 99 ALA A O 1
ATOM 692 N N . GLY A 1 100 ? -21.996 4.815 -1.718 1.00 73.50 100 GLY A N 1
ATOM 693 C CA . GLY A 1 100 ? -22.833 3.630 -1.472 1.00 73.50 100 GLY A CA 1
ATOM 694 C C . GLY A 1 100 ? -22.174 2.514 -0.654 1.00 73.50 100 GLY A C 1
ATOM 695 O O . GLY A 1 100 ? -22.853 1.559 -0.291 1.00 73.50 100 GLY A O 1
ATOM 696 N N . GLY A 1 101 ? -20.885 2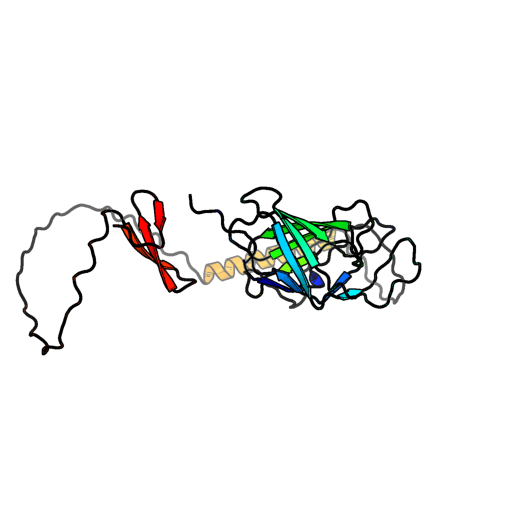.643 -0.333 1.00 73.88 101 GLY A N 1
ATOM 697 C CA . GLY A 1 101 ? -20.174 1.765 0.595 1.00 73.88 101 GLY A CA 1
ATOM 698 C C . GLY A 1 101 ? -20.128 2.307 2.024 1.00 73.88 101 GLY A C 1
ATOM 699 O O . GLY A 1 101 ? -20.356 3.490 2.270 1.00 73.88 101 GLY A O 1
ATOM 700 N N . ILE A 1 102 ? -19.766 1.453 2.978 1.00 73.88 102 ILE A N 1
ATOM 701 C CA . ILE A 1 102 ? -19.610 1.851 4.384 1.00 73.88 102 ILE A CA 1
ATOM 702 C C . ILE A 1 102 ? -18.509 2.893 4.579 1.00 73.88 102 ILE A C 1
ATOM 704 O O . ILE A 1 102 ? -18.651 3.748 5.437 1.00 73.88 102 ILE A O 1
ATOM 708 N N . MET A 1 103 ? -17.454 2.879 3.754 1.00 76.94 103 MET A N 1
ATOM 709 C CA . MET A 1 103 ? -16.400 3.907 3.793 1.00 76.94 103 MET A CA 1
ATOM 710 C C . MET A 1 103 ? -16.600 4.997 2.731 1.00 76.94 103 MET A C 1
ATOM 712 O O . MET A 1 103 ? -15.640 5.676 2.373 1.00 76.94 103 MET A O 1
ATOM 716 N N . ALA A 1 104 ? -17.811 5.144 2.182 1.00 82.94 104 ALA A N 1
ATOM 717 C CA . ALA A 1 104 ? -18.088 6.117 1.130 1.00 82.94 104 ALA A CA 1
ATOM 718 C C . ALA A 1 104 ? -17.606 7.522 1.517 1.00 82.94 104 ALA A C 1
ATOM 720 O O . ALA A 1 104 ? -17.914 8.029 2.596 1.00 82.94 104 ALA A O 1
ATOM 721 N N . GLY A 1 105 ? -16.853 8.152 0.614 1.00 80.00 105 GLY A N 1
ATOM 722 C CA . GLY A 1 105 ? -16.338 9.507 0.813 1.00 80.00 105 GLY A CA 1
ATOM 723 C C . GLY A 1 105 ? -15.128 9.621 1.745 1.00 80.00 105 GLY A C 1
ATOM 724 O O . GLY A 1 105 ? -14.672 10.739 1.971 1.00 80.00 105 GLY A O 1
ATOM 725 N N . GLN A 1 106 ? -14.576 8.515 2.258 1.00 81.50 106 GLN A N 1
ATOM 726 C CA . GLN A 1 106 ? -13.318 8.552 3.009 1.00 81.50 106 GLN A CA 1
ATOM 727 C C . GLN A 1 106 ? -12.119 8.639 2.051 1.00 81.50 106 GLN A C 1
ATOM 729 O O . GLN A 1 106 ? -11.982 7.775 1.174 1.00 81.50 106 GLN A O 1
ATOM 734 N N . PRO A 1 107 ? -11.259 9.667 2.185 1.00 87.81 107 PRO A N 1
ATOM 735 C CA . PRO A 1 107 ? -10.034 9.765 1.414 1.00 87.81 107 PRO A CA 1
ATOM 736 C C . PRO A 1 107 ? -8.887 9.044 2.130 1.00 87.81 107 PRO A C 1
ATOM 738 O O . PRO A 1 107 ? -8.691 9.184 3.338 1.00 87.81 107 PRO A O 1
ATOM 741 N N . PHE A 1 108 ? -8.089 8.317 1.356 1.00 88.12 108 PHE A N 1
ATOM 742 C CA . PHE A 1 108 ? -6.867 7.680 1.828 1.00 88.12 108 PHE A CA 1
ATOM 743 C C . PHE A 1 108 ? -5.677 8.151 0.999 1.00 88.12 108 PHE A C 1
ATOM 745 O O . PHE A 1 108 ? -5.729 8.162 -0.227 1.00 88.12 108 PHE A O 1
ATOM 752 N N . ASN A 1 109 ? -4.575 8.484 1.653 1.00 90.25 109 ASN A N 1
ATOM 753 C CA . ASN A 1 109 ? -3.276 8.565 1.009 1.00 90.25 109 ASN A CA 1
ATOM 754 C C . ASN A 1 109 ? -2.663 7.171 0.981 1.00 90.25 109 ASN A C 1
ATOM 756 O O . ASN A 1 109 ? -2.461 6.554 2.024 1.00 90.25 109 ASN A O 1
ATOM 760 N N . ILE A 1 110 ? -2.346 6.688 -0.214 1.00 89.75 110 ILE A N 1
ATOM 761 C CA . ILE A 1 110 ? -1.692 5.405 -0.421 1.00 89.75 110 ILE A CA 1
ATOM 762 C C . ILE A 1 110 ? -0.285 5.638 -0.958 1.00 89.75 110 ILE A C 1
ATOM 764 O O . ILE A 1 110 ? -0.104 6.323 -1.959 1.00 89.75 110 ILE A O 1
ATOM 768 N N . THR A 1 111 ? 0.720 5.059 -0.308 1.00 88.25 111 THR A N 1
ATOM 769 C CA . THR A 1 111 ? 2.118 5.112 -0.762 1.00 88.25 111 THR A CA 1
ATOM 770 C C . THR A 1 111 ? 2.619 3.705 -1.027 1.00 88.25 111 THR A C 1
ATOM 772 O O . THR A 1 111 ? 2.390 2.820 -0.204 1.00 88.25 111 THR A O 1
ATOM 775 N N . VAL A 1 112 ? 3.294 3.491 -2.158 1.00 85.25 112 VAL A N 1
ATOM 776 C CA . VAL A 1 112 ? 3.832 2.173 -2.517 1.00 85.25 112 VAL A CA 1
ATOM 777 C C . VAL A 1 112 ? 5.348 2.200 -2.643 1.00 85.25 112 VAL A C 1
ATOM 779 O O . VAL A 1 112 ? 5.903 2.882 -3.496 1.00 85.25 112 VAL A O 1
ATOM 782 N N . GLU A 1 113 ? 6.039 1.444 -1.795 1.00 82.94 113 GLU A N 1
ATOM 783 C CA . GLU A 1 113 ? 7.502 1.390 -1.748 1.00 82.94 113 GLU A CA 1
ATOM 784 C C . GLU A 1 113 ? 7.964 -0.051 -1.593 1.00 82.94 113 GLU A C 1
ATOM 786 O O . GLU A 1 113 ? 7.530 -0.750 -0.685 1.00 82.94 113 GLU A O 1
ATOM 791 N N . GLN A 1 114 ? 8.835 -0.516 -2.494 1.00 80.31 114 GLN A N 1
ATOM 792 C CA . GLN A 1 114 ? 9.428 -1.861 -2.424 1.00 80.31 114 GLN A CA 1
ATOM 793 C C . GLN A 1 114 ? 8.386 -2.998 -2.306 1.00 80.31 114 GLN A C 1
ATOM 795 O O . GLN A 1 114 ? 8.614 -4.004 -1.643 1.00 80.31 114 GLN A O 1
ATOM 800 N N . GLY A 1 115 ? 7.215 -2.838 -2.935 1.00 77.00 115 GLY A N 1
ATOM 801 C CA . GLY A 1 115 ? 6.112 -3.803 -2.852 1.00 77.00 115 GLY A CA 1
ATOM 802 C C . GLY A 1 115 ? 5.250 -3.686 -1.589 1.00 77.00 115 GLY A C 1
ATOM 803 O O . GLY A 1 115 ? 4.293 -4.443 -1.446 1.00 77.00 115 GLY A O 1
ATOM 804 N N . ARG A 1 116 ? 5.531 -2.733 -0.695 1.00 80.00 116 ARG A N 1
ATOM 805 C CA . ARG A 1 116 ? 4.708 -2.392 0.470 1.00 80.00 116 ARG A CA 1
ATOM 806 C C . ARG A 1 116 ? 3.757 -1.248 0.131 1.00 80.00 116 ARG A C 1
ATOM 808 O O . ARG A 1 116 ? 4.192 -0.210 -0.347 1.00 80.00 116 ARG A O 1
ATOM 815 N N . LEU A 1 117 ? 2.475 -1.437 0.409 1.00 86.06 117 LEU A N 1
ATOM 816 C CA . LEU A 1 117 ? 1.406 -0.454 0.297 1.00 86.06 117 LEU A CA 1
ATOM 817 C C . LEU A 1 117 ? 1.067 0.066 1.700 1.00 86.06 117 LEU A C 1
ATOM 819 O O . LEU A 1 117 ? 0.575 -0.678 2.541 1.00 86.06 117 LEU A O 1
ATOM 823 N N . SER A 1 118 ? 1.338 1.340 1.954 1.00 85.75 118 SER A N 1
ATOM 824 C CA . SER A 1 118 ? 0.895 2.063 3.150 1.00 85.75 118 SER A CA 1
ATOM 825 C C . SER A 1 118 ? -0.386 2.818 2.827 1.00 85.75 118 SER A C 1
ATOM 827 O O . SER A 1 118 ? -0.451 3.455 1.779 1.00 85.75 118 SER A O 1
ATOM 829 N N . MET A 1 119 ? -1.387 2.746 3.699 1.00 87.81 119 MET A N 1
ATOM 830 C CA . MET A 1 119 ? -2.643 3.483 3.590 1.00 87.81 119 MET A CA 1
ATOM 831 C C . MET A 1 119 ? -2.856 4.334 4.838 1.00 87.81 119 MET A C 1
ATOM 833 O O . MET A 1 119 ? -2.775 3.834 5.956 1.00 87.81 119 MET A O 1
ATOM 837 N N . GLN A 1 120 ? -3.137 5.616 4.629 1.00 87.00 120 GLN A N 1
ATOM 838 C CA . GLN A 1 120 ? -3.388 6.587 5.685 1.00 87.00 120 GLN A CA 1
ATOM 839 C C . GLN A 1 120 ? -4.684 7.337 5.401 1.00 87.00 120 GLN A C 1
ATOM 841 O O . GLN A 1 120 ? -4.825 7.912 4.323 1.00 87.00 120 GLN A O 1
ATOM 846 N N . ASN A 1 121 ? -5.622 7.371 6.342 1.00 83.94 121 ASN A N 1
ATOM 847 C CA . ASN A 1 121 ? -6.821 8.187 6.191 1.00 83.94 121 ASN A CA 1
ATOM 848 C C . ASN A 1 121 ? -6.473 9.673 6.383 1.00 83.94 121 ASN A C 1
ATOM 850 O O . ASN A 1 121 ? -5.782 10.047 7.327 1.00 83.94 121 ASN A O 1
ATOM 854 N N . THR A 1 122 ? -6.933 10.533 5.474 1.00 84.12 122 THR A N 1
ATOM 855 C CA . THR A 1 122 ? -6.685 11.988 5.533 1.00 84.12 122 THR A CA 1
ATOM 856 C C . THR A 1 122 ? -7.956 12.818 5.653 1.00 84.12 122 THR A C 1
ATOM 858 O O . THR A 1 122 ? -7.921 14.047 5.566 1.00 84.12 122 THR A O 1
ATOM 861 N N . GLY A 1 123 ? -9.097 12.158 5.830 1.00 74.75 123 GLY A N 1
ATOM 862 C CA . GLY A 1 123 ? -10.391 12.802 5.921 1.00 74.75 123 GLY A CA 1
ATOM 863 C C . GLY A 1 123 ? -10.581 13.518 7.260 1.00 74.75 123 GLY A C 1
ATOM 864 O O . GLY A 1 123 ? -10.093 13.054 8.287 1.00 74.75 123 GLY A O 1
ATOM 865 N N . PRO A 1 124 ? -11.349 14.621 7.287 1.00 62.44 124 PRO A N 1
ATOM 866 C CA . PRO A 1 124 ? -11.787 15.243 8.538 1.00 62.44 124 PRO A CA 1
ATOM 867 C C . PRO A 1 124 ? -12.877 14.421 9.248 1.00 62.44 124 PRO A C 1
ATOM 869 O O . PRO A 1 124 ? -13.177 14.660 10.416 1.00 62.44 124 PRO A O 1
ATOM 872 N N . ALA A 1 125 ? -13.507 13.484 8.531 1.00 60.12 125 ALA A N 1
ATOM 873 C CA . ALA A 1 125 ? -14.483 12.554 9.077 1.00 60.12 125 ALA A CA 1
ATOM 874 C C . ALA A 1 125 ? -13.763 11.396 9.771 1.00 60.12 125 ALA A C 1
ATOM 876 O O . ALA A 1 125 ? -12.752 10.913 9.266 1.00 60.12 125 ALA A O 1
ATOM 877 N N . GLN A 1 126 ? -14.306 10.938 10.901 1.00 58.31 126 GLN A N 1
ATOM 878 C CA . GLN A 1 126 ? -13.730 9.829 11.659 1.00 58.31 126 GLN A CA 1
ATOM 879 C C . GLN A 1 126 ? -13.503 8.615 10.745 1.00 58.31 126 GLN A C 1
ATOM 881 O O . GLN A 1 126 ? -14.473 8.119 10.155 1.00 58.31 126 GLN A O 1
ATOM 886 N N . PRO A 1 127 ? -12.246 8.156 10.592 1.00 59.47 127 PRO A N 1
ATOM 887 C CA . PRO A 1 127 ? -11.939 6.996 9.780 1.00 59.47 127 PRO A CA 1
ATOM 888 C C . PRO A 1 127 ? -12.738 5.812 10.291 1.00 59.47 127 PRO A C 1
ATOM 890 O O . PRO A 1 127 ? -12.711 5.505 11.482 1.00 59.47 127 PRO A O 1
ATOM 893 N N . ILE A 1 128 ? -13.438 5.132 9.387 1.00 66.88 128 ILE A N 1
ATOM 894 C CA . ILE A 1 128 ? -13.975 3.823 9.746 1.00 66.88 128 ILE A CA 1
ATOM 895 C C . ILE A 1 128 ? -12.779 2.883 9.832 1.00 66.88 128 ILE A C 1
ATOM 897 O O . ILE A 1 128 ? -12.659 2.159 10.798 1.00 66.88 128 ILE A O 1
ATOM 901 N N . LEU A 1 129 ? -11.823 2.961 8.910 1.00 73.19 129 LEU A N 1
ATOM 902 C CA . LEU A 1 129 ? -10.637 2.112 8.932 1.00 73.19 129 LEU A CA 1
ATOM 903 C C . LEU A 1 129 ? -9.437 2.784 9.597 1.00 73.19 129 LEU A C 1
ATOM 905 O O . LEU A 1 129 ? -9.163 3.947 9.307 1.00 73.19 129 LEU A O 1
ATOM 909 N N . CYS A 1 130 ? -8.701 2.040 10.425 1.00 75.88 130 CYS A N 1
ATOM 910 C CA . CYS A 1 130 ? -7.375 2.462 10.877 1.00 75.88 130 CYS A CA 1
ATOM 911 C C . CYS A 1 130 ? -6.405 2.627 9.701 1.00 75.88 130 CYS A C 1
ATOM 913 O O . CYS A 1 130 ? -6.583 2.007 8.645 1.00 75.88 130 CYS A O 1
ATOM 915 N N . ASP A 1 131 ? -5.341 3.401 9.915 1.00 80.94 131 ASP A N 1
ATOM 916 C CA . ASP A 1 131 ? -4.200 3.392 9.003 1.00 80.94 131 ASP A CA 1
ATOM 917 C C . ASP A 1 131 ? -3.617 1.978 8.961 1.00 80.94 131 ASP A C 1
ATOM 919 O O . ASP A 1 131 ? -3.719 1.220 9.928 1.00 80.94 131 ASP A O 1
ATOM 923 N N . GLY A 1 132 ? -3.030 1.595 7.833 1.00 77.56 132 GLY A N 1
ATOM 924 C CA . GLY A 1 132 ? -2.659 0.209 7.593 1.00 77.56 132 GLY A CA 1
ATOM 925 C C . GLY A 1 132 ? -1.460 0.051 6.680 1.00 77.56 132 GLY A C 1
ATOM 926 O O . GLY A 1 132 ? -1.112 0.928 5.888 1.00 77.56 132 GLY A O 1
ATOM 927 N N . ILE A 1 133 ? -0.844 -1.123 6.764 1.00 77.00 133 ILE A N 1
ATOM 928 C CA . ILE A 1 133 ? 0.216 -1.542 5.857 1.00 77.00 133 ILE A CA 1
ATOM 929 C C . ILE A 1 133 ? -0.158 -2.906 5.269 1.00 77.00 133 ILE A C 1
ATOM 931 O O . ILE A 1 133 ? -0.508 -3.844 5.987 1.00 77.00 133 ILE A O 1
ATOM 935 N N . ALA A 1 134 ? -0.055 -3.010 3.949 1.00 78.06 134 ALA A N 1
ATOM 936 C CA . ALA A 1 134 ? -0.121 -4.245 3.183 1.00 78.06 134 ALA A CA 1
ATOM 937 C C . ALA A 1 134 ? 1.190 -4.438 2.418 1.00 78.06 134 ALA A C 1
ATOM 939 O O . ALA A 1 134 ? 1.895 -3.475 2.123 1.00 78.06 134 ALA A O 1
ATOM 940 N N . ALA A 1 135 ? 1.540 -5.668 2.067 1.00 75.00 135 ALA A N 1
ATOM 941 C CA . ALA A 1 135 ? 2.743 -5.924 1.283 1.00 75.00 135 ALA A CA 1
ATOM 942 C C . ALA A 1 135 ? 2.510 -7.052 0.282 1.00 75.00 135 ALA A C 1
ATOM 944 O O . ALA A 1 135 ? 1.890 -8.056 0.616 1.00 75.00 135 ALA A O 1
ATOM 945 N N . LEU A 1 136 ? 3.008 -6.884 -0.944 1.00 76.69 136 LEU A N 1
ATOM 946 C CA . LEU A 1 136 ? 2.887 -7.854 -2.028 1.00 76.69 136 LEU A CA 1
ATOM 947 C C . LEU A 1 136 ? 3.537 -9.175 -1.615 1.00 76.69 136 LEU A C 1
ATOM 949 O O . LEU A 1 136 ? 4.678 -9.174 -1.150 1.00 76.69 136 LEU A O 1
ATOM 953 N N . VAL A 1 137 ? 2.837 -10.293 -1.803 1.00 71.25 137 VAL A N 1
ATOM 954 C CA . VAL A 1 137 ? 3.364 -11.628 -1.478 1.00 71.25 137 VAL A CA 1
ATOM 955 C C . VAL A 1 137 ? 4.746 -11.813 -2.123 1.00 71.25 137 VAL A C 1
ATOM 957 O O . VAL A 1 137 ? 4.886 -11.683 -3.336 1.00 71.25 137 VAL A O 1
ATOM 960 N N . GLY A 1 138 ? 5.771 -12.075 -1.304 1.00 63.25 138 GLY A N 1
ATOM 961 C CA . GLY A 1 138 ? 7.158 -12.240 -1.762 1.00 63.25 138 GLY A CA 1
ATOM 962 C C . GLY A 1 138 ? 8.009 -10.962 -1.845 1.00 63.25 138 GLY A C 1
ATOM 963 O O . GLY A 1 138 ? 9.161 -11.044 -2.261 1.00 63.25 138 GLY A O 1
ATOM 964 N N . ALA A 1 139 ? 7.498 -9.794 -1.441 1.00 65.19 139 ALA A N 1
ATOM 965 C CA . ALA A 1 139 ? 8.301 -8.572 -1.347 1.00 65.19 139 ALA A CA 1
ATOM 966 C C . ALA A 1 139 ? 9.483 -8.716 -0.351 1.00 65.19 139 ALA A C 1
ATOM 968 O O . ALA A 1 139 ? 9.369 -9.412 0.660 1.00 65.19 139 ALA A O 1
ATOM 969 N N . PRO A 1 140 ? 10.633 -8.060 -0.586 1.00 55.00 140 PRO A N 1
ATOM 970 C CA . PRO A 1 140 ? 11.722 -8.033 0.388 1.00 55.00 140 PRO A CA 1
ATOM 971 C C . PRO A 1 140 ? 11.270 -7.340 1.688 1.00 55.00 140 PRO A C 1
ATOM 973 O O . PRO A 1 140 ? 10.620 -6.299 1.649 1.00 55.00 140 PRO A O 1
ATOM 976 N N . GLY A 1 141 ? 11.596 -7.923 2.850 1.00 60.69 141 GLY A N 1
ATOM 977 C CA . GLY A 1 141 ? 11.164 -7.410 4.164 1.00 60.69 141 GLY A CA 1
ATOM 978 C C . GLY A 1 141 ? 9.800 -7.924 4.654 1.00 60.69 141 GLY A C 1
ATOM 979 O O . GLY A 1 141 ? 9.202 -7.330 5.552 1.00 60.69 141 GLY A O 1
ATOM 980 N N . GLN A 1 142 ? 9.301 -9.018 4.071 1.00 52.84 142 GLN A N 1
ATOM 981 C CA . GLN A 1 142 ? 8.120 -9.759 4.525 1.00 52.84 142 GLN A CA 1
ATOM 982 C C . GLN A 1 142 ? 8.413 -10.542 5.817 1.00 52.84 142 GLN A C 1
ATOM 984 O O . GLN A 1 142 ? 8.482 -11.768 5.811 1.00 52.84 142 GLN A O 1
ATOM 989 N N . GLU A 1 143 ? 8.557 -9.857 6.952 1.00 45.66 143 GLU A N 1
ATOM 990 C CA . GLU A 1 143 ? 8.291 -10.503 8.244 1.00 45.66 143 GLU A CA 1
ATOM 991 C C . GLU A 1 143 ? 6.771 -10.610 8.420 1.00 45.66 143 GLU A C 1
ATOM 993 O O . GLU A 1 143 ? 6.129 -9.848 9.141 1.00 45.66 143 GLU A O 1
ATOM 998 N N . ILE A 1 144 ? 6.170 -11.557 7.698 1.00 46.38 144 ILE A N 1
ATOM 999 C CA . ILE A 1 144 ? 4.792 -11.975 7.941 1.00 46.38 144 ILE A CA 1
ATOM 1000 C C . ILE A 1 144 ? 4.803 -12.827 9.214 1.00 46.38 144 ILE A C 1
ATOM 1002 O O . ILE A 1 144 ? 5.058 -14.025 9.173 1.00 46.38 144 ILE A O 1
ATOM 1006 N N . GLY A 1 145 ? 4.531 -12.185 10.351 1.00 43.75 145 GLY A N 1
ATOM 1007 C CA . GLY A 1 145 ? 3.917 -12.824 11.518 1.00 43.75 145 GLY A CA 1
ATOM 1008 C C . GLY A 1 145 ? 4.700 -13.955 12.192 1.00 43.75 145 GLY A C 1
ATOM 1009 O O . GLY A 1 145 ? 4.177 -15.059 12.326 1.00 43.75 145 GLY A O 1
ATOM 1010 N N . GLY A 1 146 ? 5.896 -13.663 12.710 1.00 32.97 146 GLY A N 1
ATOM 1011 C CA . GLY A 1 146 ? 6.660 -14.587 13.554 1.00 32.97 146 GLY A CA 1
ATOM 1012 C C . GLY A 1 146 ? 7.226 -13.957 14.832 1.00 32.97 146 GLY A C 1
ATOM 1013 O O . GLY A 1 146 ? 8.435 -13.959 15.009 1.00 32.97 146 GLY A O 1
ATOM 1014 N N . GLY A 1 147 ? 6.377 -13.465 15.744 1.00 30.34 147 GLY A N 1
ATOM 1015 C CA . GLY A 1 147 ? 6.789 -13.088 17.112 1.00 30.34 147 GLY A CA 1
ATOM 1016 C C . GLY A 1 147 ? 7.488 -11.722 17.259 1.00 30.34 147 GLY A C 1
ATOM 1017 O O . GLY A 1 147 ? 7.836 -11.094 16.267 1.00 30.34 147 GLY A O 1
ATOM 1018 N N . PRO A 1 148 ? 7.607 -11.193 18.494 1.00 33.00 148 PRO A N 1
ATOM 1019 C CA . PRO A 1 148 ? 7.552 -9.758 18.748 1.00 33.00 148 PRO A CA 1
ATOM 1020 C C . PRO A 1 148 ? 8.884 -9.067 18.461 1.00 33.00 148 PRO A C 1
ATOM 1022 O O . PRO A 1 148 ? 9.857 -9.237 19.196 1.00 33.00 148 PRO A O 1
ATOM 1025 N N . VAL A 1 149 ? 8.897 -8.189 17.461 1.00 33.34 149 VAL A N 1
ATOM 1026 C CA . VAL A 1 149 ? 9.904 -7.131 17.395 1.00 33.34 149 VAL A CA 1
ATOM 1027 C C . VAL A 1 149 ? 9.434 -6.012 18.317 1.00 33.34 149 VAL A C 1
ATOM 1029 O O . VAL A 1 149 ? 8.517 -5.255 18.006 1.00 33.34 149 VAL A O 1
ATOM 1032 N N . ALA A 1 150 ? 10.047 -5.940 19.496 1.00 34.31 150 ALA A N 1
ATOM 1033 C CA . ALA A 1 150 ? 9.927 -4.793 20.378 1.00 34.31 150 ALA A CA 1
ATOM 1034 C C . ALA A 1 150 ? 10.539 -3.569 19.681 1.00 34.31 150 ALA A C 1
ATOM 1036 O O . ALA A 1 150 ? 11.760 -3.424 19.617 1.00 34.31 150 ALA A O 1
ATOM 1037 N N . ILE A 1 151 ? 9.684 -2.688 19.162 1.00 34.06 151 ILE A N 1
ATOM 1038 C CA . ILE A 1 151 ? 10.072 -1.343 18.741 1.00 34.06 151 ILE A CA 1
ATOM 1039 C C . ILE A 1 151 ? 9.743 -0.404 19.903 1.00 34.06 151 ILE A C 1
ATOM 1041 O O . ILE A 1 151 ? 8.618 -0.364 20.401 1.00 34.06 151 ILE A O 1
ATOM 1045 N N . GLY A 1 152 ? 10.768 0.288 20.393 1.00 35.00 152 GLY A N 1
ATOM 1046 C CA . GLY A 1 152 ? 10.711 1.126 21.581 1.00 35.00 152 GLY A CA 1
ATOM 1047 C C . GLY A 1 152 ? 9.695 2.268 21.492 1.00 35.00 152 GLY A C 1
ATOM 1048 O O . GLY A 1 152 ? 9.764 3.118 20.616 1.00 35.00 152 GLY A O 1
ATOM 1049 N N . GLN A 1 153 ? 8.807 2.292 22.484 1.00 32.72 153 GLN A N 1
ATOM 1050 C CA . GLN A 1 153 ? 8.588 3.421 23.389 1.00 32.72 153 GLN A CA 1
ATOM 1051 C C . GLN A 1 153 ? 8.432 4.814 22.748 1.00 32.72 153 GLN A C 1
ATOM 1053 O O . GLN A 1 153 ? 9.337 5.643 22.794 1.00 32.72 153 GLN A O 1
ATOM 1058 N N . VAL A 1 154 ? 7.205 5.128 22.329 1.00 35.88 154 VAL A N 1
ATOM 1059 C CA . VAL A 1 154 ? 6.637 6.472 22.522 1.00 35.88 154 VAL A CA 1
ATOM 1060 C C . VAL A 1 154 ? 5.575 6.323 23.612 1.00 35.88 154 VAL A C 1
ATOM 1062 O O . VAL A 1 154 ? 4.483 5.820 23.374 1.00 35.88 154 VAL A O 1
ATOM 1065 N N . GLY A 1 155 ? 5.962 6.610 24.855 1.00 37.41 155 GLY A N 1
ATOM 1066 C CA . GLY A 1 155 ? 5.114 6.425 26.031 1.00 37.41 155 GLY A CA 1
ATOM 1067 C C . GLY A 1 155 ? 4.288 7.669 26.350 1.00 37.41 155 GLY A C 1
ATOM 1068 O O . GLY A 1 155 ? 4.833 8.769 26.410 1.00 37.41 155 GLY A O 1
ATOM 1069 N N . GLY A 1 156 ? 3.002 7.465 26.641 1.00 35.72 156 GLY A N 1
ATOM 1070 C CA . GLY A 1 156 ? 2.134 8.471 27.249 1.00 35.72 156 GLY A CA 1
ATOM 1071 C C . GLY A 1 156 ? 0.738 7.947 27.599 1.00 35.72 156 GLY A C 1
ATOM 1072 O O . GLY A 1 156 ? -0.170 8.166 26.818 1.00 35.72 156 GLY A O 1
ATOM 1073 N N . GLY A 1 157 ? 0.607 7.313 28.781 1.00 38.62 157 GLY A N 1
ATOM 1074 C CA . GLY A 1 157 ? -0.619 7.128 29.600 1.00 38.62 157 GLY A CA 1
ATOM 1075 C C . GLY A 1 157 ? -1.771 6.308 28.989 1.00 38.62 157 GLY A C 1
ATOM 1076 O O . GLY A 1 157 ? -2.160 6.517 27.860 1.00 38.62 157 GLY A O 1
ATOM 1077 N N . GLY A 1 158 ? -2.446 5.371 29.649 1.00 37.34 158 GLY A N 1
ATOM 1078 C CA . GLY A 1 158 ? -2.534 4.960 31.045 1.00 37.34 158 GLY A CA 1
ATOM 1079 C C . GLY A 1 158 ? -3.950 4.400 31.269 1.00 37.34 158 GLY A C 1
ATOM 1080 O O . GLY A 1 158 ? -4.911 4.995 30.795 1.00 37.34 158 GLY A O 1
ATOM 1081 N N . GLY A 1 159 ? -4.086 3.286 31.999 1.00 35.75 159 GLY A N 1
ATOM 1082 C CA . GLY A 1 159 ? -5.368 2.854 32.580 1.00 35.75 159 GLY A CA 1
ATOM 1083 C C . GLY A 1 159 ? -5.757 1.398 32.314 1.00 35.75 159 GLY A C 1
ATOM 1084 O O . GLY A 1 159 ? -6.413 1.098 31.327 1.00 35.75 159 GLY A O 1
ATOM 1085 N N . GLY A 1 160 ? -5.414 0.498 33.239 1.00 34.03 160 GLY A N 1
ATOM 1086 C CA . GLY A 1 160 ? -5.897 -0.885 33.238 1.00 34.03 160 GLY A CA 1
ATOM 1087 C C . GLY A 1 160 ? -5.505 -1.621 34.515 1.00 34.03 160 GLY A C 1
ATOM 1088 O O . GLY A 1 160 ? -4.365 -2.029 34.688 1.00 34.03 160 GLY A O 1
ATOM 1089 N N . SER A 1 161 ? -6.459 -1.705 35.431 1.00 41.06 161 SER A N 1
ATOM 1090 C CA . SER A 1 161 ? -6.374 -2.127 36.829 1.00 41.06 161 SER A CA 1
ATOM 1091 C C . SER A 1 161 ? -6.376 -3.643 37.067 1.00 41.06 161 SER A C 1
ATOM 1093 O O . SER A 1 161 ? -7.134 -4.363 36.426 1.00 41.06 161 SER A O 1
ATOM 1095 N N . GLY A 1 162 ? -5.662 -4.051 38.129 1.00 35.59 162 GLY A N 1
ATOM 1096 C CA . GLY A 1 162 ? -5.847 -5.294 38.899 1.00 35.59 162 GLY A CA 1
ATOM 1097 C C . GLY A 1 162 ? -4.967 -6.457 38.430 1.00 35.59 162 GLY A C 1
ATOM 1098 O O . GLY A 1 162 ? -5.059 -6.885 37.295 1.00 35.59 162 GLY A O 1
ATOM 1099 N N . GLY A 1 163 ? -4.084 -7.063 39.216 1.00 38.78 163 GLY A N 1
ATOM 1100 C CA . GLY A 1 163 ? -3.768 -6.969 40.634 1.00 38.78 163 GLY A CA 1
ATOM 1101 C C . GLY A 1 163 ? -3.192 -8.326 41.039 1.00 38.78 163 GLY A C 1
ATOM 1102 O O . GLY A 1 163 ? -3.874 -9.325 40.850 1.00 38.78 163 GLY A O 1
ATOM 1103 N N . SER A 1 164 ? -1.955 -8.385 41.541 1.00 37.00 164 SER A N 1
ATOM 1104 C CA . SER A 1 164 ? -1.483 -9.380 42.521 1.00 37.00 164 SER A CA 1
ATOM 1105 C C . SER A 1 164 ? -0.008 -9.155 42.853 1.00 37.00 164 SER A C 1
ATOM 1107 O O . SER A 1 164 ? 0.848 -8.963 41.997 1.00 37.00 164 SER A O 1
ATOM 1109 N N . SER A 1 165 ? 0.227 -9.135 44.154 1.00 49.50 165 SER A N 1
ATOM 1110 C CA . SER A 1 165 ? 1.447 -8.891 44.910 1.00 49.50 165 SER A CA 1
ATOM 1111 C C . SER A 1 165 ? 2.643 -9.786 44.570 1.00 49.50 165 SER A C 1
ATOM 1113 O O . SER A 1 165 ? 2.549 -11.004 44.689 1.00 49.50 165 SER A O 1
ATOM 1115 N N . SER A 1 166 ? 3.811 -9.169 44.384 1.00 40.81 166 SER A N 1
ATOM 1116 C CA . SER A 1 166 ? 5.071 -9.648 44.973 1.00 40.81 166 SER A CA 1
ATOM 1117 C C . SER A 1 166 ? 6.082 -8.501 45.004 1.00 40.81 166 SER A C 1
ATOM 1119 O O . SER A 1 166 ? 6.362 -7.892 43.974 1.00 40.81 166 SER A O 1
ATOM 1121 N N . GLY A 1 167 ? 6.579 -8.167 46.196 1.00 48.94 167 GLY A N 1
ATOM 1122 C CA . GLY A 1 167 ? 7.481 -7.040 46.427 1.00 48.94 167 GLY A CA 1
ATOM 1123 C C . GLY A 1 167 ? 8.782 -7.156 45.634 1.00 48.94 167 GLY A C 1
ATOM 1124 O O . GLY A 1 167 ? 9.568 -8.070 45.859 1.00 48.94 167 GLY A O 1
ATOM 1125 N N . GLY A 1 168 ? 9.004 -6.211 44.722 1.00 41.88 168 GLY A N 1
ATOM 1126 C CA . GLY A 1 168 ? 10.256 -6.036 43.996 1.00 41.88 168 GLY A CA 1
ATOM 1127 C C . GLY A 1 168 ? 10.861 -4.686 44.347 1.00 41.88 168 GLY A C 1
ATOM 1128 O O . GLY A 1 168 ? 10.364 -3.645 43.927 1.00 41.88 168 GLY A O 1
ATOM 1129 N N . SER A 1 169 ? 11.908 -4.713 45.161 1.00 49.38 169 SER A N 1
ATOM 1130 C CA . SER A 1 169 ? 12.723 -3.574 45.571 1.00 49.38 169 SER A CA 1
ATOM 1131 C C . SER A 1 169 ? 13.156 -2.758 44.350 1.00 49.38 169 SER A C 1
ATOM 1133 O O . SER A 1 169 ? 13.848 -3.274 43.474 1.00 49.38 169 SER A O 1
ATOM 1135 N N . GLY A 1 170 ? 12.735 -1.493 44.276 1.00 44.62 170 GLY A N 1
ATOM 1136 C CA . GLY A 1 170 ? 13.029 -0.613 43.148 1.00 44.62 170 GLY A CA 1
ATOM 1137 C C . GLY A 1 170 ? 14.531 -0.498 42.892 1.00 44.62 170 GLY A C 1
ATOM 1138 O O . GLY A 1 170 ? 15.272 0.053 43.706 1.00 44.62 170 GLY A O 1
ATOM 1139 N N . MET A 1 171 ? 14.983 -1.000 41.742 1.00 53.56 171 MET A N 1
ATOM 1140 C CA . MET A 1 171 ? 16.311 -0.709 41.211 1.00 53.56 171 MET A CA 1
ATOM 1141 C C . MET A 1 171 ? 16.332 0.771 40.826 1.00 53.56 171 MET A C 1
ATOM 1143 O O . MET A 1 171 ? 15.864 1.157 39.758 1.00 53.56 171 MET A O 1
ATOM 1147 N N . GLY A 1 172 ? 16.839 1.612 41.732 1.00 63.38 172 GLY A N 1
ATOM 1148 C CA . GLY A 1 172 ? 17.138 3.013 41.442 1.00 63.38 172 GLY A CA 1
ATOM 1149 C C . GLY A 1 172 ? 18.086 3.143 40.246 1.00 63.38 172 GLY A C 1
ATOM 1150 O O . GLY A 1 172 ? 18.626 2.149 39.768 1.00 63.38 172 GLY A O 1
ATOM 1151 N N . ALA A 1 173 ? 18.320 4.369 39.775 1.00 64.88 173 ALA A N 1
ATOM 1152 C CA . ALA A 1 173 ? 19.099 4.693 38.567 1.00 64.88 173 ALA A CA 1
ATOM 1153 C C . ALA A 1 173 ? 20.438 3.926 38.389 1.00 64.88 173 ALA A C 1
ATOM 1155 O O . ALA A 1 173 ? 20.902 3.732 37.267 1.00 64.88 173 ALA A O 1
ATOM 1156 N N . TRP A 1 174 ? 21.024 3.415 39.474 1.00 75.81 174 TRP A N 1
ATOM 1157 C CA . TRP A 1 174 ? 22.173 2.506 39.475 1.00 75.81 174 TRP A CA 1
ATOM 1158 C C . TRP A 1 174 ? 21.944 1.158 38.769 1.00 75.81 174 TRP A C 1
ATOM 1160 O O . TRP A 1 174 ? 22.873 0.625 38.167 1.00 75.81 174 TRP A O 1
ATOM 1170 N N . GLY A 1 175 ? 20.726 0.610 38.791 1.00 77.31 175 GLY A N 1
ATOM 1171 C CA . GLY A 1 175 ? 20.403 -0.669 38.152 1.00 77.31 175 GLY A CA 1
ATOM 1172 C C . GLY A 1 175 ? 20.499 -0.617 36.627 1.00 77.31 175 GLY A C 1
ATOM 1173 O O . GLY A 1 175 ? 20.995 -1.554 36.008 1.00 77.31 175 GLY A O 1
ATOM 1174 N N . VAL A 1 176 ? 20.112 0.509 36.023 1.00 80.25 176 VAL A N 1
ATOM 1175 C CA . VAL A 1 176 ? 20.220 0.716 34.570 1.00 80.25 176 VAL A CA 1
ATOM 1176 C C . VAL A 1 176 ? 21.688 0.835 34.151 1.00 80.25 176 VAL A C 1
ATOM 1178 O O . VAL A 1 176 ? 22.097 0.226 33.164 1.00 80.25 176 VAL A O 1
ATOM 1181 N N . LEU A 1 177 ? 22.513 1.535 34.938 1.00 85.06 177 LEU A N 1
ATOM 1182 C CA . LEU A 1 177 ? 23.954 1.641 34.679 1.00 85.06 177 LEU A CA 1
ATOM 1183 C C . LEU A 1 177 ? 24.669 0.286 34.785 1.00 85.06 177 LEU A C 1
ATOM 1185 O O . LEU A 1 177 ? 25.540 -0.006 33.967 1.00 85.06 177 LEU A O 1
ATOM 1189 N N . ALA A 1 178 ? 24.275 -0.567 35.735 1.00 88.06 178 ALA A N 1
ATOM 1190 C CA . ALA A 1 178 ? 24.833 -1.913 35.866 1.00 88.06 178 ALA A CA 1
ATOM 1191 C C . ALA A 1 178 ? 24.499 -2.803 34.655 1.00 88.06 178 ALA A C 1
ATOM 1193 O O . ALA A 1 178 ? 25.366 -3.523 34.161 1.00 88.06 178 ALA A O 1
ATOM 1194 N N . ILE A 1 179 ? 23.271 -2.716 34.133 1.00 89.56 179 ILE A N 1
ATOM 1195 C CA . ILE A 1 179 ? 22.856 -3.468 32.939 1.00 89.56 179 ILE A CA 1
ATOM 1196 C C . ILE A 1 179 ? 23.632 -2.995 31.705 1.00 89.56 179 ILE A C 1
ATOM 1198 O O . ILE A 1 179 ? 24.154 -3.822 30.961 1.00 89.56 179 ILE A O 1
ATOM 1202 N N . ILE A 1 180 ? 23.781 -1.679 31.517 1.00 92.94 180 ILE A N 1
ATOM 1203 C CA . ILE A 1 180 ? 24.570 -1.122 30.407 1.00 92.94 180 ILE A CA 1
ATOM 1204 C C . ILE A 1 180 ? 26.027 -1.600 30.488 1.00 92.94 180 ILE A C 1
ATOM 1206 O O . ILE A 1 180 ? 26.586 -2.032 29.480 1.00 92.94 180 ILE A O 1
ATOM 1210 N N . LEU A 1 181 ? 26.630 -1.595 31.681 1.00 95.38 181 LEU A N 1
ATOM 1211 C CA . LEU A 1 181 ? 27.999 -2.077 31.877 1.00 95.38 181 LEU A CA 1
ATOM 1212 C C . LEU A 1 181 ? 28.144 -3.560 31.490 1.00 95.38 181 LEU A C 1
ATOM 1214 O O . LEU A 1 181 ? 29.091 -3.923 30.795 1.00 95.38 181 LEU A O 1
ATOM 1218 N N . LEU A 1 182 ? 27.194 -4.412 31.887 1.00 95.44 182 LEU A N 1
ATOM 1219 C CA . LEU A 1 182 ? 27.214 -5.840 31.552 1.00 95.44 182 LEU A CA 1
ATOM 1220 C C . LEU A 1 182 ? 27.075 -6.090 30.046 1.00 95.44 182 LEU A C 1
ATOM 1222 O O . LEU A 1 182 ? 27.777 -6.943 29.501 1.00 95.44 182 LEU A O 1
ATOM 1226 N N . VAL A 1 183 ? 26.234 -5.316 29.356 1.00 96.69 183 VAL A N 1
ATOM 1227 C CA . VAL A 1 183 ? 26.094 -5.398 27.894 1.00 96.69 183 VAL A CA 1
ATOM 1228 C C . VAL A 1 183 ? 27.397 -4.998 27.200 1.00 96.69 183 VAL A C 1
ATOM 1230 O O . VAL A 1 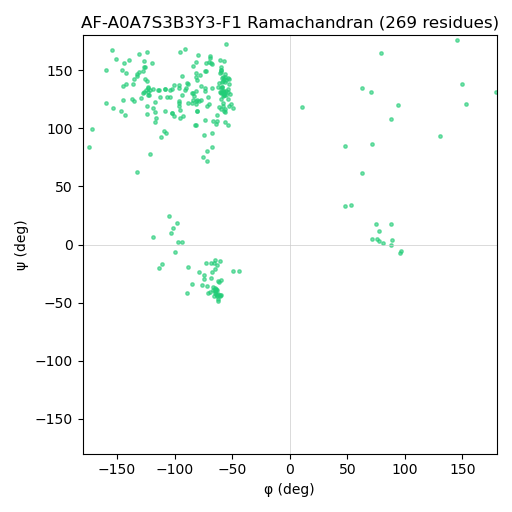183 ? 27.843 -5.693 26.288 1.00 96.69 183 VAL A O 1
ATOM 1233 N N . LEU A 1 184 ? 28.066 -3.936 27.659 1.00 96.81 184 LEU A N 1
ATOM 1234 C CA . LEU A 1 184 ? 29.353 -3.511 27.097 1.00 96.81 184 LEU A CA 1
ATOM 1235 C C . LEU A 1 184 ? 30.463 -4.553 27.319 1.00 96.81 184 LEU A C 1
ATOM 1237 O O . LEU A 1 184 ? 31.279 -4.792 26.423 1.00 96.81 184 LEU A O 1
ATOM 1241 N N . ILE A 1 185 ? 30.473 -5.226 28.473 1.00 97.19 185 ILE A N 1
ATOM 1242 C CA . ILE A 1 185 ? 31.391 -6.344 28.743 1.00 97.19 185 ILE A CA 1
ATOM 1243 C C . ILE A 1 185 ? 31.094 -7.525 27.801 1.00 97.19 185 ILE A C 1
ATOM 1245 O O . ILE A 1 185 ? 32.016 -8.113 27.237 1.00 97.19 185 ILE A O 1
ATOM 1249 N N . GLY A 1 186 ? 29.818 -7.834 27.559 1.00 96.31 186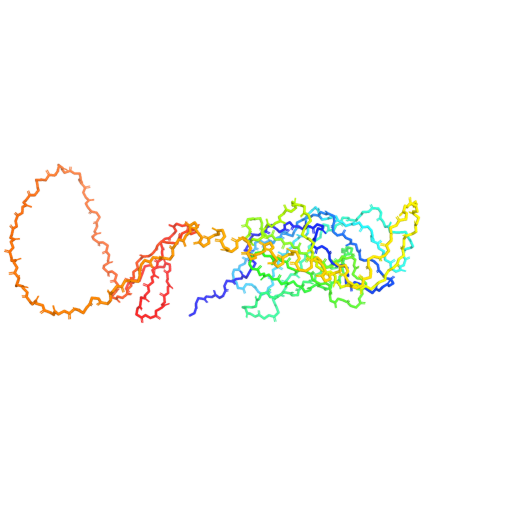 GLY A N 1
ATOM 1250 C CA . GLY A 1 186 ? 29.414 -8.879 26.615 1.00 96.31 186 GLY A CA 1
ATOM 1251 C C . GLY A 1 186 ? 29.854 -8.588 25.176 1.00 96.31 186 GLY A C 1
ATOM 1252 O O . GLY A 1 186 ? 30.457 -9.443 24.526 1.00 96.31 186 GLY A O 1
ATOM 1253 N N . ILE A 1 187 ? 29.625 -7.361 24.695 1.00 96.75 187 ILE A N 1
ATOM 1254 C CA . ILE A 1 187 ? 30.022 -6.930 23.345 1.00 96.75 187 ILE A CA 1
ATOM 1255 C C . ILE A 1 187 ? 31.547 -6.972 23.183 1.00 96.75 187 ILE A C 1
ATOM 1257 O O . ILE A 1 187 ? 32.050 -7.463 22.172 1.00 96.75 187 ILE A O 1
ATOM 1261 N N . SER A 1 188 ? 32.301 -6.500 24.178 1.00 93.81 188 SER A N 1
ATOM 1262 C CA . SER A 1 188 ? 33.768 -6.514 24.124 1.00 93.81 188 SER A CA 1
ATOM 1263 C C . SER A 1 188 ? 34.346 -7.935 24.150 1.00 93.81 188 SER A C 1
ATOM 1265 O O . SER A 1 188 ? 35.260 -8.230 23.376 1.00 93.81 188 SER A O 1
ATOM 1267 N N . ALA A 1 189 ? 33.780 -8.848 24.945 1.00 96.06 189 ALA A N 1
ATOM 1268 C CA . ALA A 1 189 ? 34.164 -10.260 24.934 1.00 96.06 189 ALA A CA 1
ATOM 1269 C C . ALA A 1 189 ? 33.864 -10.930 23.580 1.00 96.06 189 ALA A C 1
ATOM 1271 O O . ALA A 1 189 ? 34.725 -11.622 23.028 1.00 96.06 189 ALA A O 1
ATOM 1272 N N . ALA A 1 190 ? 32.683 -10.673 23.007 1.00 95.25 190 ALA A N 1
ATOM 1273 C CA . ALA A 1 190 ? 32.299 -11.184 21.692 1.00 95.25 190 ALA A CA 1
ATOM 1274 C C . ALA A 1 190 ? 33.226 -10.661 20.581 1.00 95.25 190 ALA A C 1
ATOM 1276 O O . ALA A 1 190 ? 33.685 -11.434 19.739 1.00 95.25 190 ALA A O 1
ATOM 1277 N N . TYR A 1 191 ? 33.579 -9.374 20.614 1.00 94.81 191 TYR A N 1
ATOM 1278 C CA . TYR A 1 191 ? 34.509 -8.775 19.656 1.00 94.81 191 TYR A CA 1
ATOM 1279 C C . TYR A 1 191 ? 35.899 -9.428 19.708 1.00 94.81 191 TYR A C 1
ATOM 1281 O O . TYR A 1 191 ? 36.474 -9.771 18.672 1.00 94.81 191 TYR A O 1
ATOM 1289 N N . VAL A 1 192 ? 36.437 -9.662 20.911 1.00 94.06 192 VAL A N 1
ATOM 1290 C CA . VAL A 1 192 ? 37.729 -10.349 21.083 1.00 94.06 192 VAL A CA 1
ATOM 1291 C C . VAL A 1 192 ? 37.660 -11.795 20.588 1.00 94.06 192 VAL A C 1
ATOM 1293 O O . VAL A 1 192 ? 38.605 -12.262 19.949 1.00 94.06 192 VAL A O 1
ATOM 1296 N N . TYR A 1 193 ? 36.550 -12.492 20.835 1.00 94.75 193 TYR A N 1
ATOM 1297 C CA . TYR A 1 193 ? 36.340 -13.856 20.353 1.00 94.75 193 TYR A CA 1
ATOM 1298 C C . TYR A 1 193 ? 36.339 -13.926 18.817 1.00 94.75 193 TYR A C 1
ATOM 1300 O O . TYR A 1 193 ? 37.095 -14.704 18.236 1.00 94.75 193 TYR A O 1
ATOM 1308 N N . VAL A 1 194 ? 35.589 -13.043 18.146 1.00 92.00 194 VAL A N 1
ATOM 1309 C CA . VAL A 1 194 ? 35.530 -12.980 16.673 1.00 92.00 194 VAL A CA 1
ATOM 1310 C C . VAL A 1 194 ? 36.889 -12.629 16.064 1.00 92.00 194 VAL A C 1
ATOM 1312 O O . VAL A 1 194 ? 37.287 -13.225 15.061 1.00 92.00 194 VAL A O 1
ATOM 1315 N N . ARG A 1 195 ? 37.640 -11.711 16.686 1.00 89.88 195 ARG A N 1
ATOM 1316 C CA . ARG A 1 195 ? 38.979 -11.323 16.217 1.00 89.88 195 ARG A CA 1
ATOM 1317 C C . ARG A 1 195 ? 40.015 -12.439 16.374 1.00 89.88 195 ARG A C 1
ATOM 1319 O O . ARG A 1 195 ? 40.964 -12.493 15.600 1.00 89.88 195 ARG A O 1
ATOM 1326 N N . ARG A 1 196 ? 39.849 -1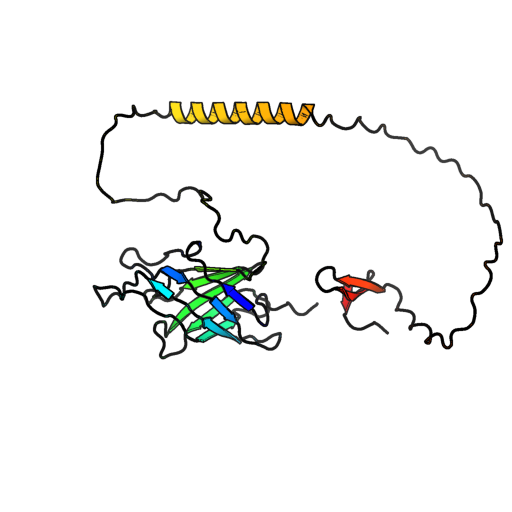3.334 17.355 1.00 92.88 196 ARG A N 1
ATOM 1327 C CA . ARG A 1 196 ? 40.698 -14.531 17.480 1.00 92.88 196 ARG A CA 1
ATOM 1328 C C . ARG A 1 196 ? 40.399 -15.574 16.408 1.00 92.88 196 ARG A C 1
ATOM 1330 O O . ARG A 1 196 ? 41.328 -16.233 15.958 1.00 92.88 196 ARG A O 1
ATOM 1337 N N . LEU A 1 197 ? 39.135 -15.721 16.010 1.00 91.44 197 LEU A N 1
ATOM 1338 C CA . LEU A 1 197 ? 38.742 -16.665 14.959 1.00 91.44 197 LEU A CA 1
ATOM 1339 C C . LEU A 1 197 ? 39.129 -16.182 13.556 1.00 91.44 197 LEU A C 1
ATOM 1341 O O . LEU A 1 197 ? 39.419 -17.002 12.693 1.00 91.44 197 LEU A O 1
ATOM 1345 N N . ASN A 1 198 ? 39.174 -14.866 13.347 1.00 91.25 198 ASN A N 1
ATOM 1346 C CA . ASN A 1 198 ? 39.510 -14.255 12.064 1.00 91.25 198 ASN A CA 1
ATOM 1347 C C . ASN A 1 198 ? 40.737 -13.346 12.222 1.00 91.25 198 ASN A C 1
ATOM 1349 O O . ASN A 1 198 ? 40.581 -12.122 12.321 1.00 91.25 198 ASN A O 1
ATOM 1353 N N . PRO A 1 199 ? 41.961 -13.907 12.294 1.00 84.25 199 PRO A N 1
ATOM 1354 C CA . PRO A 1 199 ? 43.155 -13.079 12.275 1.00 84.25 199 PRO A CA 1
ATOM 1355 C C . PRO A 1 199 ? 43.163 -12.256 10.977 1.00 84.25 199 PRO A C 1
ATOM 1357 O O . PRO A 1 199 ? 42.849 -12.797 9.912 1.00 84.25 199 PRO A O 1
ATOM 1360 N N . PRO A 1 200 ? 43.487 -10.951 11.037 1.00 81.12 200 PRO A N 1
ATOM 1361 C CA . PRO A 1 200 ? 43.593 -10.149 9.830 1.00 81.12 200 PRO A CA 1
ATOM 1362 C C . PRO A 1 200 ? 44.622 -10.791 8.890 1.00 81.12 200 PRO A C 1
ATOM 1364 O O . PRO A 1 200 ? 45.639 -11.310 9.3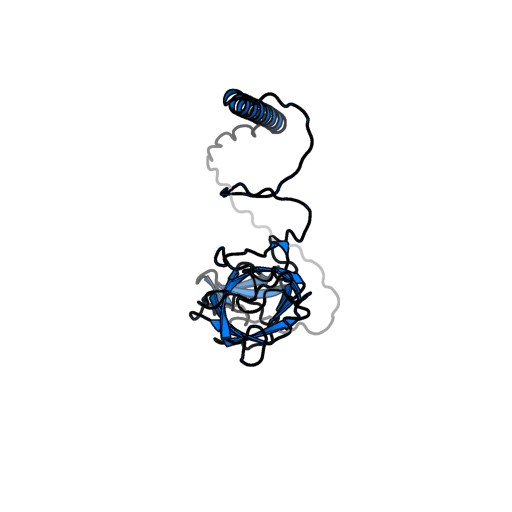69 1.00 81.12 200 PRO A O 1
ATOM 1367 N N . PRO A 1 201 ? 44.375 -10.771 7.570 1.00 79.50 201 PRO A N 1
ATOM 1368 C CA . PRO A 1 201 ? 45.342 -11.279 6.615 1.00 79.50 201 PRO A CA 1
ATOM 1369 C C . PRO A 1 201 ? 46.676 -10.545 6.808 1.00 79.50 201 PRO A C 1
ATOM 1371 O O . PRO A 1 201 ? 46.677 -9.351 7.140 1.00 79.50 201 PRO A O 1
ATOM 1374 N N . PRO A 1 202 ? 47.815 -11.237 6.635 1.00 80.38 202 PRO A N 1
ATOM 1375 C CA . PRO A 1 202 ? 49.114 -10.596 6.736 1.00 80.38 202 PRO A CA 1
ATOM 1376 C C . PRO A 1 202 ? 49.164 -9.406 5.769 1.00 80.38 202 PRO A C 1
ATOM 1378 O O . PRO A 1 202 ? 48.613 -9.499 4.666 1.00 80.38 202 PRO A O 1
ATOM 1381 N N . PRO A 1 203 ? 49.792 -8.285 6.165 1.00 72.19 203 PRO A N 1
ATOM 1382 C CA . PRO A 1 203 ? 49.911 -7.127 5.298 1.00 72.19 203 PRO A CA 1
ATOM 1383 C C . PRO A 1 203 ? 50.581 -7.568 3.998 1.00 72.19 203 PRO A C 1
ATOM 1385 O O . PRO A 1 203 ? 51.716 -8.046 4.004 1.00 72.19 203 PRO A O 1
ATOM 1388 N N . GLN A 1 204 ? 49.846 -7.451 2.891 1.00 64.12 204 GLN A N 1
ATOM 1389 C CA . GLN A 1 204 ? 50.385 -7.711 1.567 1.00 64.12 204 GLN A CA 1
ATOM 1390 C C . GLN A 1 204 ? 51.485 -6.680 1.331 1.00 64.12 204 GLN A C 1
ATOM 1392 O O . GLN A 1 204 ? 51.224 -5.485 1.194 1.00 64.12 204 GLN A O 1
ATOM 1397 N N . GLY A 1 205 ? 52.734 -7.143 1.388 1.00 58.28 205 GLY A N 1
ATOM 1398 C CA . GLY A 1 205 ? 53.889 -6.320 1.079 1.00 58.28 205 GLY A CA 1
ATOM 1399 C C . GLY A 1 205 ? 53.717 -5.738 -0.317 1.00 58.28 205 GLY A C 1
ATOM 1400 O O . GLY A 1 205 ? 53.427 -6.469 -1.261 1.00 58.28 205 GLY A O 1
ATOM 1401 N N . PHE A 1 206 ? 53.878 -4.421 -0.430 1.00 54.78 206 PHE A N 1
ATOM 1402 C CA . PHE A 1 206 ? 53.947 -3.723 -1.706 1.00 54.78 206 PHE A CA 1
ATOM 1403 C C . PHE A 1 206 ? 55.032 -4.369 -2.572 1.00 54.78 206 PHE A C 1
ATOM 1405 O O . PHE A 1 206 ? 56.227 -4.144 -2.367 1.00 54.78 206 PHE A O 1
ATOM 1412 N N . VAL A 1 207 ? 54.613 -5.175 -3.545 1.00 54.03 207 VAL A N 1
ATOM 1413 C CA . VAL A 1 207 ? 55.492 -5.641 -4.609 1.00 54.03 207 VAL A CA 1
ATOM 1414 C C . VAL A 1 207 ? 55.713 -4.435 -5.516 1.00 54.03 207 VAL A C 1
ATOM 1416 O O . VAL A 1 207 ? 54.800 -3.985 -6.203 1.00 54.03 207 VAL A O 1
ATOM 1419 N N . LYS A 1 208 ? 56.913 -3.851 -5.468 1.00 49.22 208 LYS A N 1
ATOM 1420 C CA . LYS A 1 208 ? 57.340 -2.877 -6.474 1.00 49.22 208 LYS A CA 1
ATOM 1421 C C . LYS A 1 208 ? 57.481 -3.622 -7.800 1.00 49.22 208 LYS A C 1
ATOM 1423 O O . LYS A 1 208 ? 58.437 -4.377 -7.974 1.00 49.22 208 LYS A O 1
ATOM 1428 N N . GLU A 1 209 ? 56.536 -3.412 -8.712 1.00 55.44 209 GLU A N 1
ATOM 1429 C CA . GLU A 1 209 ? 56.662 -3.817 -10.111 1.00 55.44 209 GLU A CA 1
ATOM 1430 C C . GLU A 1 209 ? 57.923 -3.180 -10.697 1.00 55.44 209 GLU A C 1
ATOM 1432 O O . GLU A 1 209 ? 57.994 -1.976 -10.943 1.00 55.44 209 GLU A O 1
ATOM 1437 N N . THR A 1 210 ? 58.952 -4.001 -10.885 1.00 48.19 210 THR A N 1
ATOM 1438 C CA . THR A 1 210 ? 60.104 -3.646 -11.707 1.00 48.19 210 THR A CA 1
ATOM 1439 C C . THR A 1 210 ? 59.890 -4.341 -13.036 1.00 48.19 210 THR A C 1
ATOM 1441 O O . THR A 1 210 ? 59.883 -5.569 -13.107 1.00 48.19 210 THR A O 1
ATOM 1444 N N . GLY A 1 211 ? 59.629 -3.542 -14.069 1.00 54.75 211 GLY A N 1
ATOM 1445 C CA . GLY A 1 211 ? 59.354 -4.026 -15.411 1.00 54.75 211 GLY A CA 1
ATOM 1446 C C . GLY A 1 211 ? 60.475 -4.913 -15.944 1.00 54.75 211 GLY A C 1
ATOM 1447 O O . GLY A 1 211 ? 61.661 -4.632 -15.779 1.00 54.75 211 GLY A O 1
ATOM 1448 N N . THR A 1 212 ? 60.097 -5.987 -16.625 1.00 43.34 212 THR A N 1
ATOM 1449 C CA . THR A 1 212 ? 60.987 -6.692 -17.544 1.00 43.34 212 THR A CA 1
ATOM 1450 C C . THR A 1 212 ? 60.152 -7.160 -18.724 1.00 43.34 212 THR A C 1
ATOM 1452 O O . THR A 1 212 ? 59.255 -7.989 -18.590 1.00 43.34 212 THR A O 1
ATOM 1455 N N . ALA A 1 213 ? 60.424 -6.549 -19.873 1.00 51.91 213 ALA A N 1
ATOM 1456 C CA . ALA A 1 213 ? 59.898 -6.951 -21.162 1.00 51.91 213 ALA A CA 1
ATOM 1457 C C . ALA A 1 213 ? 60.359 -8.375 -21.504 1.00 51.91 213 ALA A C 1
ATOM 1459 O O . ALA A 1 213 ? 61.528 -8.711 -21.311 1.00 51.91 213 ALA A O 1
ATOM 1460 N N . ILE A 1 214 ? 59.463 -9.183 -22.070 1.00 54.97 214 ILE A N 1
ATOM 1461 C CA . ILE A 1 214 ? 59.822 -10.403 -22.804 1.00 54.97 214 ILE A CA 1
ATOM 1462 C C . ILE A 1 214 ? 58.884 -10.549 -24.021 1.00 54.97 214 ILE A C 1
ATOM 1464 O O . ILE A 1 214 ? 57.752 -10.059 -23.977 1.00 54.97 214 ILE A O 1
ATOM 1468 N N . PRO A 1 215 ? 59.378 -11.119 -25.137 1.00 53.22 215 PRO A N 1
ATOM 1469 C CA . PRO A 1 215 ? 58.887 -10.871 -26.487 1.00 53.22 215 PRO A CA 1
ATOM 1470 C C . PRO A 1 215 ? 57.783 -11.835 -26.937 1.00 53.22 215 PRO A C 1
ATOM 1472 O O . PRO A 1 215 ? 57.520 -12.871 -26.330 1.00 53.22 215 PRO A O 1
ATOM 1475 N N . GLN A 1 216 ? 57.165 -11.463 -28.057 1.00 48.28 216 GLN A N 1
ATOM 1476 C CA . GLN A 1 216 ? 56.118 -12.196 -28.759 1.00 48.28 216 GLN A CA 1
ATOM 1477 C C . GLN A 1 216 ? 56.578 -13.589 -29.214 1.00 48.28 216 GLN A C 1
ATOM 1479 O O . GLN A 1 216 ? 57.637 -13.728 -29.825 1.00 48.28 216 GLN A O 1
ATOM 1484 N N . VAL A 1 217 ? 55.733 -14.600 -28.986 1.00 51.66 217 VAL A N 1
ATOM 1485 C CA . VAL A 1 217 ? 55.845 -15.926 -29.607 1.00 51.66 217 VAL A CA 1
ATOM 1486 C C . VAL A 1 217 ? 54.607 -16.177 -30.461 1.00 51.66 217 VAL A C 1
ATOM 1488 O O . VAL A 1 217 ? 53.488 -16.292 -29.965 1.00 51.66 217 VAL A O 1
ATOM 1491 N N . THR A 1 218 ? 54.850 -16.259 -31.763 1.00 48.31 218 THR A N 1
ATOM 1492 C CA . THR A 1 218 ? 53.958 -16.765 -32.805 1.00 48.31 218 THR A CA 1
ATOM 1493 C C . THR A 1 218 ? 54.027 -18.292 -32.810 1.00 48.31 218 THR A C 1
ATOM 1495 O O . THR A 1 218 ? 55.116 -18.812 -33.027 1.00 48.31 218 THR A O 1
ATOM 1498 N N . THR A 1 219 ? 52.906 -19.011 -32.671 1.00 51.00 219 THR A N 1
ATOM 1499 C CA . THR A 1 219 ? 52.815 -20.420 -33.108 1.00 51.00 219 THR A CA 1
ATOM 1500 C C . THR A 1 219 ? 51.422 -20.745 -33.650 1.00 51.00 219 THR A C 1
ATOM 1502 O O . THR A 1 219 ? 50.404 -20.558 -32.989 1.00 51.00 219 THR A O 1
ATOM 1505 N N . TYR A 1 220 ? 51.435 -21.231 -34.890 1.00 44.19 220 TYR A N 1
ATOM 1506 C CA . TYR A 1 220 ? 50.344 -21.750 -35.708 1.00 44.19 220 TYR A CA 1
ATOM 1507 C C . TYR A 1 220 ? 49.852 -23.132 -35.243 1.00 44.19 220 TYR A C 1
ATOM 1509 O O . TYR A 1 220 ? 50.656 -23.981 -34.875 1.00 44.19 220 TYR A O 1
ATOM 1517 N N . GLY A 1 221 ? 48.559 -23.391 -35.466 1.00 46.00 22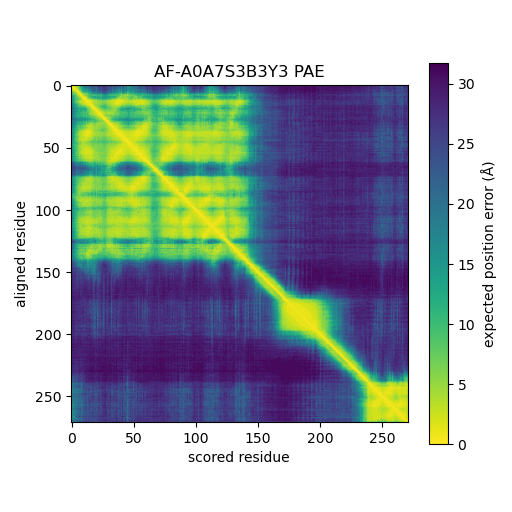1 GLY A N 1
ATOM 1518 C CA . GLY A 1 221 ? 48.085 -24.651 -36.048 1.00 46.00 221 GLY A CA 1
ATOM 1519 C C . GLY A 1 221 ? 47.794 -25.815 -35.100 1.00 46.00 221 GLY A C 1
ATOM 1520 O O . GLY A 1 221 ? 48.692 -26.533 -34.676 1.00 46.00 221 GLY A O 1
ATOM 1521 N N . SER A 1 222 ? 46.509 -26.117 -34.911 1.00 47.50 222 SER A N 1
ATOM 1522 C CA . SER A 1 222 ? 46.044 -27.504 -34.785 1.00 47.50 222 SER A CA 1
ATOM 1523 C C .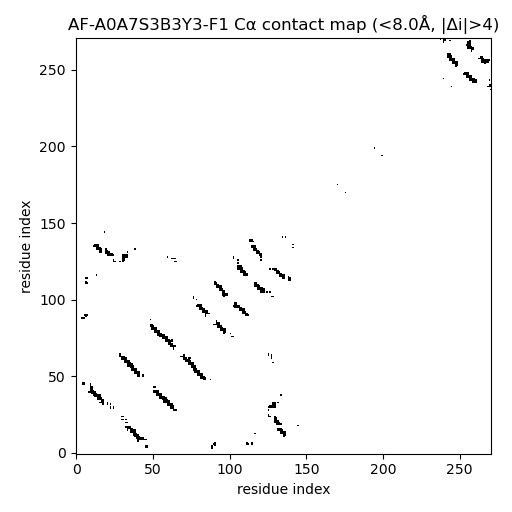 SER A 1 222 ? 44.590 -27.613 -35.233 1.00 47.50 222 SER A C 1
ATOM 1525 O O . SER A 1 222 ? 43.693 -26.973 -34.691 1.00 47.50 222 SER A O 1
ATOM 1527 N N . ALA A 1 223 ? 44.412 -28.397 -36.291 1.00 39.34 223 ALA A N 1
ATOM 1528 C CA . ALA A 1 223 ? 43.156 -28.711 -36.941 1.00 39.34 223 ALA A CA 1
ATOM 1529 C C . ALA A 1 223 ? 42.330 -29.691 -36.094 1.00 39.34 223 ALA A C 1
ATOM 1531 O O . ALA A 1 223 ? 42.848 -30.703 -35.626 1.00 39.34 223 ALA A O 1
ATOM 1532 N N . VAL A 1 224 ? 41.036 -29.407 -35.954 1.00 53.16 224 VAL A N 1
ATOM 1533 C CA . VAL A 1 224 ? 40.031 -30.325 -35.402 1.00 53.16 224 VAL A CA 1
ATOM 1534 C C . VAL A 1 224 ? 39.204 -30.878 -36.578 1.00 53.16 224 VAL A C 1
ATOM 1536 O O . VAL A 1 224 ? 38.819 -30.093 -37.448 1.00 53.16 224 VAL A O 1
ATOM 1539 N N . PRO A 1 225 ? 38.958 -32.200 -36.664 1.00 60.16 225 PRO A N 1
ATOM 1540 C CA . PRO A 1 225 ? 38.219 -32.817 -37.769 1.00 60.16 225 PRO A CA 1
ATOM 1541 C C . PRO A 1 225 ? 36.703 -32.517 -37.734 1.00 60.16 225 PRO A C 1
ATOM 1543 O O . PRO A 1 225 ? 36.157 -32.231 -36.666 1.00 60.16 225 PRO A O 1
ATOM 1546 N N . PRO A 1 226 ? 36.005 -32.592 -38.886 1.00 58.97 226 PRO A N 1
ATOM 1547 C CA . PRO A 1 226 ? 34.611 -32.164 -39.016 1.00 58.97 226 PRO A CA 1
ATOM 1548 C C . PRO A 1 226 ? 33.595 -33.214 -38.518 1.00 58.97 226 PRO A C 1
ATOM 1550 O O . PRO A 1 226 ? 33.784 -34.407 -38.766 1.00 58.97 226 PRO A O 1
ATOM 1553 N N . PRO A 1 227 ? 32.473 -32.800 -37.896 1.00 59.28 227 PRO A N 1
ATOM 1554 C CA . PRO A 1 227 ? 31.294 -33.649 -37.720 1.00 59.28 227 PRO A CA 1
ATOM 1555 C C . PRO A 1 227 ? 30.399 -33.698 -38.988 1.00 59.28 227 PRO A C 1
ATOM 1557 O O . PRO A 1 227 ? 30.456 -32.789 -39.821 1.00 59.28 227 PRO A O 1
ATOM 1560 N N . PRO A 1 228 ? 29.573 -34.754 -39.154 1.00 59.56 228 PRO A N 1
ATOM 1561 C CA . PRO A 1 228 ? 28.742 -34.999 -40.344 1.00 59.56 228 PRO A CA 1
ATOM 1562 C C . PRO A 1 228 ? 27.569 -34.006 -40.520 1.00 59.56 228 PRO A C 1
ATOM 1564 O O . PRO A 1 228 ? 27.157 -33.351 -39.560 1.00 59.56 228 PRO A O 1
ATOM 1567 N N . PRO A 1 229 ? 27.003 -33.887 -41.741 1.00 58.94 229 PRO A N 1
ATOM 1568 C CA . PRO A 1 229 ? 26.160 -32.761 -42.125 1.00 58.94 229 PRO A CA 1
ATOM 1569 C C . PRO A 1 229 ? 24.725 -32.916 -41.612 1.00 58.94 229 PRO A C 1
ATOM 1571 O O . PRO A 1 229 ? 23.975 -33.777 -42.063 1.00 58.94 229 PRO A O 1
ATOM 1574 N N . SER A 1 230 ? 24.321 -32.025 -40.709 1.00 51.25 230 SER A N 1
ATOM 1575 C CA . SER A 1 230 ? 22.911 -31.710 -40.466 1.00 51.25 230 SER A CA 1
ATOM 1576 C C . SER A 1 230 ? 22.642 -30.287 -40.942 1.00 51.25 230 SER A C 1
ATOM 1578 O O . SER A 1 230 ? 22.906 -29.311 -40.253 1.00 51.25 230 SER A O 1
ATOM 1580 N N . ASN A 1 231 ? 22.215 -30.225 -42.198 1.00 45.03 231 ASN A N 1
ATOM 1581 C CA . ASN A 1 231 ? 21.368 -29.227 -42.838 1.00 45.03 231 ASN A CA 1
ATOM 1582 C C . ASN A 1 231 ? 21.055 -27.913 -42.086 1.00 45.03 231 ASN A C 1
ATOM 1584 O O . ASN A 1 231 ? 20.301 -27.885 -41.120 1.00 45.03 231 ASN A O 1
ATOM 1588 N N . VAL A 1 232 ? 21.510 -26.838 -42.745 1.00 45.53 232 VAL A N 1
ATOM 1589 C CA . VAL A 1 232 ? 21.064 -25.432 -42.718 1.00 45.53 232 VAL A CA 1
ATOM 1590 C C . VAL A 1 232 ? 21.380 -24.655 -41.437 1.00 45.53 232 VAL A C 1
ATOM 1592 O O . VAL A 1 232 ? 20.544 -24.497 -40.552 1.00 45.53 232 VAL A O 1
ATOM 1595 N N . LEU A 1 233 ? 22.588 -24.072 -41.396 1.00 39.47 233 LEU A N 1
ATOM 1596 C CA . LEU A 1 233 ? 22.860 -22.930 -40.522 1.00 39.47 233 LEU A CA 1
ATOM 1597 C C . LEU A 1 233 ? 21.868 -21.795 -40.857 1.00 39.47 233 LEU A C 1
ATOM 1599 O O . LEU A 1 233 ? 21.778 -21.415 -42.030 1.00 39.47 233 LEU A O 1
ATOM 1603 N N . PRO A 1 234 ? 21.154 -21.226 -39.870 1.00 52.75 234 PRO A N 1
ATOM 1604 C CA . PRO A 1 234 ? 20.453 -19.962 -40.059 1.00 52.75 234 PRO A CA 1
ATOM 1605 C C . PRO A 1 234 ? 21.461 -18.861 -40.445 1.00 52.75 234 PRO A C 1
ATOM 1607 O O . PRO A 1 234 ? 22.643 -18.968 -40.097 1.00 52.75 234 PRO A O 1
ATOM 1610 N N . PRO A 1 235 ? 21.032 -17.816 -41.179 1.00 53.94 235 PRO A N 1
ATOM 1611 C CA . PRO A 1 235 ? 21.909 -16.705 -41.533 1.00 53.94 235 PRO A CA 1
ATOM 1612 C C . PRO A 1 235 ? 22.582 -16.138 -40.271 1.00 53.94 235 PRO A C 1
ATOM 1614 O O . PRO A 1 235 ? 21.941 -16.101 -39.216 1.00 53.94 235 PRO A O 1
ATOM 1617 N N . PRO A 1 236 ? 23.861 -15.719 -40.349 1.00 51.66 236 PRO A N 1
ATOM 1618 C CA . PRO A 1 236 ? 24.545 -15.119 -39.211 1.00 51.66 236 PRO A CA 1
ATOM 1619 C C . PRO A 1 236 ? 23.696 -13.955 -38.675 1.00 51.66 236 PRO A C 1
ATOM 1621 O O . PRO A 1 236 ? 23.215 -13.149 -39.479 1.00 51.66 236 PRO A O 1
ATOM 1624 N N . PRO A 1 237 ? 23.453 -13.875 -37.353 1.00 59.75 237 PRO A N 1
ATOM 1625 C CA . PRO A 1 237 ? 22.631 -12.814 -36.793 1.00 59.75 237 PRO A CA 1
ATOM 1626 C C . PRO A 1 237 ? 23.250 -11.453 -37.140 1.00 59.75 237 PRO A C 1
ATOM 1628 O O . PRO A 1 237 ? 24.481 -11.340 -37.164 1.00 59.75 237 PRO A O 1
ATOM 1631 N N . PRO A 1 238 ? 22.430 -10.424 -37.424 1.00 66.56 238 PRO A N 1
ATOM 1632 C CA . PRO A 1 238 ? 22.929 -9.094 -37.738 1.00 66.56 238 PRO A CA 1
ATOM 1633 C C . PRO A 1 238 ? 23.869 -8.627 -36.623 1.00 66.56 238 PRO A C 1
ATOM 1635 O O . PRO A 1 238 ? 23.522 -8.664 -35.439 1.00 66.56 238 PRO A O 1
ATOM 1638 N N . SER A 1 239 ? 25.087 -8.253 -37.015 1.00 74.00 239 SER A N 1
ATOM 1639 C CA . SER A 1 239 ? 26.118 -7.743 -36.119 1.00 74.00 239 SER A CA 1
ATOM 1640 C C . SER A 1 239 ? 25.576 -6.518 -35.397 1.00 74.00 239 SER A C 1
ATOM 1642 O O . SER A 1 239 ? 25.267 -5.511 -36.032 1.00 74.00 239 SER A O 1
ATOM 1644 N N . MET A 1 240 ? 25.433 -6.633 -34.081 1.00 78.19 240 MET A N 1
ATOM 1645 C CA . MET A 1 240 ? 24.942 -5.569 -33.215 1.00 78.19 240 MET A CA 1
ATOM 1646 C C . MET A 1 240 ? 25.767 -4.282 -33.414 1.00 78.19 240 MET A C 1
ATOM 1648 O O . MET A 1 240 ? 26.986 -4.383 -33.602 1.00 78.19 240 MET A O 1
ATOM 1652 N N . PRO A 1 241 ? 25.156 -3.083 -33.361 1.00 84.50 241 PRO A N 1
ATOM 1653 C CA . PRO A 1 241 ? 25.901 -1.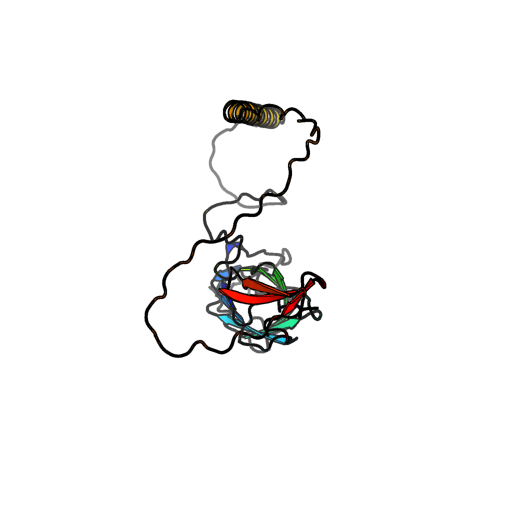834 -33.464 1.00 84.50 241 PRO A CA 1
ATOM 1654 C C . PRO A 1 241 ? 26.998 -1.734 -32.394 1.00 84.50 241 PRO A C 1
ATOM 1656 O O . PRO A 1 241 ? 26.848 -2.225 -31.272 1.00 84.50 241 PRO A O 1
ATOM 1659 N N . ALA A 1 242 ? 28.114 -1.085 -32.733 1.00 81.25 242 ALA A N 1
ATOM 1660 C CA . ALA A 1 242 ? 29.250 -0.946 -31.826 1.00 81.25 242 ALA A CA 1
ATOM 1661 C C . ALA A 1 242 ? 28.836 -0.275 -30.502 1.00 81.25 242 ALA A C 1
ATOM 1663 O O . ALA A 1 242 ? 28.183 0.766 -30.500 1.00 81.25 242 ALA A O 1
ATOM 1664 N N . GLY A 1 243 ? 29.239 -0.870 -29.376 1.00 85.62 243 GLY A N 1
ATOM 1665 C CA . GLY A 1 243 ? 28.937 -0.367 -28.030 1.00 85.62 243 GLY A CA 1
ATOM 1666 C C . GLY A 1 243 ? 27.712 -0.996 -27.363 1.00 85.62 243 GLY A C 1
ATOM 1667 O O . GLY A 1 243 ? 27.508 -0.770 -26.171 1.00 85.62 243 GLY A O 1
ATOM 1668 N N . TRP A 1 244 ? 26.944 -1.814 -28.084 1.00 90.06 244 TRP A N 1
ATOM 1669 C CA . TRP A 1 244 ? 25.828 -2.573 -27.526 1.00 90.06 244 TRP A CA 1
ATOM 1670 C C . TRP A 1 244 ? 26.247 -3.983 -27.095 1.00 90.06 244 TRP A C 1
ATOM 1672 O O . TRP A 1 244 ? 27.076 -4.630 -27.734 1.00 90.06 244 TRP A O 1
ATOM 1682 N N . GLN A 1 245 ? 25.644 -4.464 -26.010 1.00 91.38 245 GLN A N 1
ATOM 1683 C CA . GLN A 1 245 ? 25.806 -5.819 -25.488 1.00 91.38 245 GLN A CA 1
ATOM 1684 C C . GLN A 1 245 ? 24.448 -6.420 -25.112 1.00 91.38 245 GLN A C 1
ATOM 1686 O O . GLN A 1 245 ? 23.580 -5.720 -24.591 1.00 91.38 245 GLN A O 1
ATOM 1691 N N . ALA A 1 246 ? 24.266 -7.719 -25.358 1.00 91.00 246 ALA A N 1
ATOM 1692 C CA . ALA A 1 246 ? 23.109 -8.471 -24.876 1.00 91.00 246 ALA A CA 1
ATOM 1693 C C . ALA A 1 246 ? 23.358 -8.956 -23.441 1.00 91.00 246 ALA A C 1
ATOM 1695 O O . ALA A 1 246 ? 24.392 -9.556 -23.149 1.00 91.00 246 ALA A O 1
ATOM 1696 N N . LEU A 1 247 ? 22.399 -8.711 -22.559 1.00 91.44 247 LEU A N 1
ATOM 1697 C CA . LEU A 1 247 ? 22.395 -9.112 -21.158 1.00 91.44 247 LEU A CA 1
ATOM 1698 C C . LEU A 1 247 ? 21.114 -9.899 -20.870 1.00 91.44 247 LEU A C 1
ATOM 1700 O O . LEU A 1 247 ? 20.100 -9.716 -21.535 1.00 91.44 247 LEU A O 1
ATOM 1704 N N . THR A 1 248 ? 21.160 -10.795 -19.889 1.00 91.69 248 THR A N 1
ATOM 1705 C CA . THR A 1 248 ? 19.982 -11.550 -19.433 1.00 91.69 248 THR A CA 1
ATOM 1706 C C . THR A 1 248 ? 19.539 -10.996 -18.087 1.00 91.69 248 THR A C 1
ATOM 1708 O O . THR A 1 248 ? 20.359 -10.887 -17.176 1.00 91.69 248 THR A O 1
ATOM 1711 N N . ASP A 1 249 ? 18.266 -10.626 -17.957 1.00 86.31 249 ASP A N 1
ATOM 1712 C CA . ASP A 1 249 ? 17.701 -10.182 -16.682 1.00 86.31 249 ASP A CA 1
ATOM 1713 C C . ASP A 1 249 ? 17.589 -11.379 -15.716 1.00 86.31 249 ASP A C 1
ATOM 1715 O O . ASP A 1 249 ? 16.899 -12.350 -16.038 1.00 86.31 249 ASP A O 1
ATOM 1719 N N . PRO A 1 250 ? 18.234 -11.342 -14.533 1.00 84.88 250 PRO A N 1
ATOM 1720 C CA . PRO A 1 250 ? 18.209 -12.450 -13.579 1.00 84.88 250 PRO A CA 1
ATOM 1721 C C . PRO A 1 250 ? 16.819 -12.735 -12.996 1.00 84.88 250 PRO A C 1
ATOM 1723 O O . PRO A 1 250 ? 16.594 -13.839 -12.506 1.00 84.88 250 PRO A O 1
ATOM 1726 N N . ASN A 1 251 ? 15.889 -11.775 -13.037 1.00 76.56 251 ASN A N 1
ATOM 1727 C CA . ASN A 1 251 ? 14.551 -11.949 -12.467 1.00 76.56 251 ASN A CA 1
ATOM 1728 C C . ASN A 1 251 ? 13.585 -12.635 -13.438 1.00 76.56 251 ASN A C 1
ATOM 1730 O O . ASN A 1 251 ? 12.706 -13.380 -13.015 1.00 76.56 251 ASN A O 1
ATOM 1734 N N . THR A 1 252 ? 13.732 -12.366 -14.738 1.00 88.12 252 THR A N 1
ATOM 1735 C CA . THR A 1 252 ? 12.784 -12.812 -15.772 1.00 88.12 252 THR A CA 1
ATOM 1736 C C . THR A 1 252 ? 13.375 -13.836 -16.737 1.00 88.12 252 THR A C 1
ATOM 1738 O O . THR A 1 252 ? 12.628 -14.539 -17.413 1.00 88.12 252 THR A O 1
ATOM 1741 N N . GLY A 1 253 ? 14.704 -13.923 -16.833 1.00 90.81 253 GLY A N 1
ATOM 1742 C CA . GLY A 1 253 ? 15.403 -14.710 -17.849 1.00 90.81 253 GLY A CA 1
ATOM 1743 C C . GLY A 1 253 ? 15.320 -14.117 -19.261 1.00 90.81 253 GLY A C 1
ATOM 1744 O O . GLY A 1 253 ? 15.798 -14.741 -20.208 1.00 90.81 253 GLY A O 1
ATOM 1745 N N . ALA A 1 254 ? 14.722 -12.933 -19.432 1.00 86.06 254 ALA A N 1
ATOM 1746 C CA . ALA A 1 254 ? 14.601 -12.282 -20.729 1.00 86.06 254 ALA A CA 1
ATOM 1747 C C . ALA A 1 254 ? 15.917 -11.604 -21.144 1.00 86.06 254 ALA A C 1
ATOM 1749 O O . ALA A 1 254 ? 16.652 -11.066 -20.312 1.00 86.06 254 ALA A O 1
ATOM 1750 N N . VAL A 1 255 ? 16.203 -11.606 -22.449 1.00 90.38 255 VAL A N 1
ATOM 1751 C CA . VAL A 1 255 ? 17.363 -10.907 -23.018 1.00 90.38 255 VAL A CA 1
ATOM 1752 C C . VAL A 1 255 ? 17.008 -9.441 -23.263 1.00 90.38 255 VAL A C 1
ATOM 1754 O O . VAL A 1 255 ? 15.995 -9.144 -23.894 1.00 90.38 255 VAL A O 1
ATOM 1757 N N . TYR A 1 256 ? 17.859 -8.532 -22.796 1.00 91.38 256 TYR A N 1
ATOM 1758 C CA . TYR A 1 256 ? 17.803 -7.101 -23.087 1.00 91.38 256 TYR A CA 1
ATOM 1759 C C . TYR A 1 256 ? 19.147 -6.615 -23.631 1.00 91.38 256 TYR A C 1
ATOM 1761 O O . TYR A 1 256 ? 20.188 -7.230 -23.408 1.00 91.38 256 TYR A O 1
ATOM 1769 N N . TYR A 1 257 ? 19.138 -5.498 -24.349 1.00 92.25 257 TYR A N 1
ATOM 1770 C CA . TYR A 1 257 ? 20.330 -4.904 -24.945 1.00 92.25 257 TYR A CA 1
ATOM 1771 C C . TYR A 1 257 ? 20.701 -3.633 -24.188 1.00 92.25 257 TYR A C 1
ATOM 1773 O O . TYR A 1 257 ? 19.837 -2.806 -23.899 1.00 92.25 257 TYR A O 1
ATOM 1781 N N . TYR A 1 258 ? 21.981 -3.474 -23.864 1.00 91.94 258 TYR A N 1
ATOM 1782 C CA . TYR A 1 258 ? 22.528 -2.322 -23.147 1.00 91.94 258 TYR A CA 1
ATOM 1783 C C . TYR A 1 258 ? 23.662 -1.684 -23.947 1.00 91.94 258 TYR A C 1
ATOM 1785 O O . TYR A 1 258 ? 24.553 -2.389 -24.415 1.00 91.94 258 TYR A O 1
ATOM 1793 N N . CYS A 1 259 ? 23.652 -0.360 -24.084 1.00 93.06 259 CYS A N 1
ATOM 1794 C CA . CYS A 1 259 ? 24.717 0.401 -24.723 1.00 93.06 259 CYS A CA 1
ATOM 1795 C C . CYS A 1 259 ? 25.687 0.931 -23.663 1.00 93.06 259 CYS A C 1
ATOM 1797 O O . CYS A 1 259 ? 25.366 1.868 -22.934 1.00 93.06 259 CYS A O 1
ATOM 1799 N N . ALA A 1 260 ? 26.899 0.379 -23.588 1.00 83.88 260 ALA A N 1
ATOM 1800 C CA . ALA A 1 260 ? 27.900 0.819 -22.613 1.00 83.88 260 ALA A CA 1
ATOM 1801 C C . ALA A 1 260 ? 28.417 2.242 -22.883 1.00 83.88 260 ALA A C 1
ATOM 1803 O O . ALA A 1 260 ? 28.876 2.912 -21.961 1.00 83.88 260 ALA A O 1
ATOM 1804 N N . ALA A 1 261 ? 28.325 2.707 -24.134 1.00 84.56 261 ALA A N 1
ATOM 1805 C CA . ALA A 1 261 ? 28.759 4.043 -24.527 1.00 84.56 261 ALA A CA 1
ATOM 1806 C C . ALA A 1 261 ? 27.779 5.149 -24.093 1.00 84.56 261 ALA A C 1
ATOM 1808 O O . ALA A 1 261 ? 28.223 6.244 -23.758 1.00 84.56 261 ALA A O 1
ATOM 1809 N N . THR A 1 262 ? 26.465 4.878 -24.095 1.00 89.81 262 THR A N 1
ATOM 1810 C CA . THR A 1 262 ? 25.422 5.880 -23.784 1.00 89.81 262 THR A CA 1
ATOM 1811 C C . THR A 1 262 ? 24.688 5.628 -22.466 1.00 89.81 262 THR A C 1
ATOM 1813 O O . THR A 1 262 ? 24.052 6.539 -21.943 1.00 89.81 262 THR A O 1
ATOM 1816 N N . GLY A 1 263 ? 24.770 4.417 -21.906 1.00 91.06 263 GLY A N 1
ATOM 1817 C CA . GLY A 1 263 ? 24.002 4.002 -20.728 1.00 91.06 263 GLY A CA 1
ATOM 1818 C C . GLY A 1 263 ? 22.536 3.662 -21.023 1.00 91.06 263 GLY A C 1
ATOM 1819 O O . GLY A 1 263 ? 21.740 3.529 -20.095 1.00 91.06 263 GLY A O 1
ATOM 1820 N N . GLU A 1 264 ? 22.151 3.539 -22.295 1.00 89.19 264 GLU A N 1
ATOM 1821 C CA . GLU A 1 264 ? 20.781 3.214 -22.704 1.00 89.19 264 GLU A CA 1
ATOM 1822 C C . GLU A 1 264 ? 20.511 1.704 -22.695 1.00 89.19 264 GLU A C 1
ATOM 1824 O O . GLU A 1 264 ? 21.415 0.892 -22.894 1.00 89.19 264 GLU A O 1
ATOM 1829 N N . SER A 1 265 ? 19.246 1.320 -22.504 1.00 92.44 265 SER A N 1
ATOM 1830 C CA . SER A 1 265 ? 18.791 -0.068 -22.605 1.00 92.44 265 SER A CA 1
ATOM 1831 C C . SER A 1 265 ? 17.517 -0.197 -23.444 1.00 92.44 265 SER A C 1
ATOM 1833 O O . SER A 1 265 ? 16.671 0.698 -23.461 1.00 92.44 265 SER A O 1
ATOM 1835 N N . THR A 1 266 ? 17.378 -1.316 -24.158 1.00 90.50 266 THR A N 1
ATOM 1836 C CA . THR A 1 266 ? 16.209 -1.640 -24.991 1.00 90.50 266 THR A CA 1
ATOM 1837 C C . THR A 1 266 ? 15.928 -3.141 -24.982 1.00 90.50 266 THR A C 1
ATOM 1839 O O . THR A 1 266 ? 16.836 -3.960 -24.858 1.00 90.50 266 THR A O 1
ATOM 1842 N N . TRP A 1 267 ? 14.658 -3.505 -25.137 1.00 91.88 267 TRP A N 1
ATOM 1843 C CA . TRP A 1 267 ? 14.214 -4.894 -25.307 1.00 91.88 267 TRP A CA 1
ATOM 1844 C C . TRP A 1 267 ? 14.206 -5.334 -26.776 1.00 91.88 267 TRP A C 1
ATOM 1846 O O . TRP A 1 267 ? 14.203 -6.525 -27.069 1.00 91.88 267 TRP A O 1
ATOM 1856 N N . LEU A 1 268 ? 14.203 -4.376 -27.707 1.00 89.38 268 LEU A N 1
ATOM 1857 C CA . LEU A 1 268 ? 14.280 -4.635 -29.142 1.00 89.38 268 LEU A CA 1
ATOM 1858 C C . LEU A 1 268 ? 15.740 -4.622 -29.579 1.00 89.38 268 LEU A C 1
ATOM 1860 O O . LEU A 1 268 ? 16.464 -3.690 -29.234 1.00 89.38 268 LEU A O 1
ATOM 1864 N N . GLN A 1 269 ? 16.156 -5.626 -30.351 1.00 86.56 269 GLN A N 1
ATOM 1865 C CA . GLN A 1 269 ? 17.520 -5.694 -30.867 1.00 86.56 269 GLN A CA 1
ATOM 1866 C C . GLN A 1 269 ? 17.837 -4.434 -31.688 1.00 86.56 269 GLN A C 1
ATOM 1868 O O . GLN A 1 269 ? 17.121 -4.155 -32.653 1.00 86.56 269 GLN A O 1
ATOM 1873 N N . PRO A 1 270 ? 18.880 -3.670 -31.323 1.00 83.12 270 PRO A N 1
ATOM 1874 C CA . PRO A 1 270 ? 19.270 -2.491 -32.078 1.00 83.12 270 PRO A CA 1
ATOM 1875 C C . PRO A 1 270 ? 19.814 -2.912 -33.449 1.00 83.12 270 PRO A C 1
ATOM 1877 O O . PRO A 1 270 ? 20.602 -3.858 -33.547 1.00 83.12 270 PRO A O 1
ATOM 1880 N N . THR A 1 271 ? 19.369 -2.208 -34.489 1.00 79.50 271 THR A N 1
ATOM 1881 C CA . THR A 1 271 ? 19.810 -2.353 -35.886 1.00 79.50 271 THR A CA 1
ATOM 1882 C C . THR A 1 271 ? 20.637 -1.162 -36.317 1.00 79.50 271 THR A C 1
ATOM 1884 O O . THR A 1 271 ? 20.220 -0.035 -35.964 1.00 79.50 271 THR A O 1
#

Organism: NCBI:txid156174

InterPro domains:
  IPR001202 WW domain [PF00397] (241-270)
  IPR001202 WW domain [PS01159] (244-270)
  IPR001202 WW domain [PS50020] (238-271)
  IPR001202 WW domain [cd00201] (241-271)
  IPR036020 WW domain superfamily [SSF51045] (233-270)

Sequence (271 aa):
SPPPSPYVSNQGVYPLTAAGAVDTSAPESTCCSLTSGTVQVDAYMMGAQTITARLVDATASGCRTTTAPTAPETVSLNQPLTMTLTAAGSNKYVAMVPAGGIMAGQPFNITVEQGRLSMQNTGPAQPILCDGIAALVGAPGQEIGGGPVAIGQVGGGGGGSGGSSSGGSGMGAWGVLAIILLVLIGISAAYVYVRRLNPPPPPQGFVKETGTAIPQVTTYGSAVPPPPPSNVLPPPPPSMPAGWQALTDPNTGAVYYYCAATGESTWLQPT

Radius of gyration: 31.27 Å; Cα contacts (8 Å, |Δi|>4): 417; chains: 1; bounding box: 84×50×89 Å

Secondary structure (DSSP, 8-state):
-PPPPPSS-SSEEEEB-GGG-B--S-TT--PBEEEEEEEEEPP--TT-SEEEEEEEEEEEES---TT-SS--S-EE---EEEEEESSTT-SEEEEEPPTTSTTTT-EEEEEEETTEEEEEE--SSPPSBPBEEEE-TT-TT---S-S-------------------------THHHHHHHHHHHHHHHHHHHHHHHHSPPPPP---------------------PPPP--S-PPPPPP-PPTTEEEEE-TTT--EEEEETTT--EESSPP-

pLDDT: mean 71.69, std 18.51, range [30.34, 97.19]

Foldseek 3Di:
DPFQWQLEPLWFKWKWDLVFFDAPFDPVAGAWRWPTWIWTWHHDDTQDQKTKIWTGQIKTAPFDDPVDPDTPGIDGQGFMKIWGHPDRSAQWTWIATDPPGPQHGWIWIWGRDQQKIWIDTPDPHGHNHGTTITGTVPGPPPPPDDDDDDDDDPDDDDDDDDDDDDDDDDPPPVVVVVVVVVVVVVVVVVVVVVCVVCPDDDPDPPDPDDDDDDDDDDDDDDDDDDDDDDDDDDPDPPDAPPQKDWDADPVPRQIKIARNVPRDIGSDGHD